Protein AF-A0A942IWR2-F1 (afdb_monomer_lite)

Structure (mmCIF, N/CA/C/O backbone):
data_AF-A0A942IWR2-F1
#
_entry.id   AF-A0A942IWR2-F1
#
loop_
_atom_site.group_PDB
_atom_site.id
_atom_site.type_symbol
_atom_site.label_atom_id
_atom_site.label_alt_id
_atom_site.label_comp_id
_atom_site.label_asym_id
_atom_site.label_entity_id
_atom_site.label_seq_id
_atom_site.pdbx_PDB_ins_code
_atom_site.Cartn_x
_atom_site.Cartn_y
_atom_site.Cartn_z
_atom_site.occupancy
_atom_site.B_iso_or_equiv
_atom_site.auth_seq_id
_atom_site.auth_comp_id
_atom_site.auth_asym_id
_atom_site.auth_atom_id
_atom_site.pdbx_PDB_model_num
ATOM 1 N N . MET A 1 1 ? -68.591 -5.729 26.041 1.00 37.97 1 MET A N 1
ATOM 2 C CA . MET A 1 1 ? -68.585 -6.379 24.713 1.00 37.97 1 MET A CA 1
ATOM 3 C C . MET A 1 1 ? -67.538 -5.687 23.856 1.00 37.97 1 MET A C 1
ATOM 5 O O . MET A 1 1 ? -67.481 -4.468 23.896 1.00 37.97 1 MET A O 1
ATOM 9 N N . PHE A 1 2 ? -66.694 -6.487 23.197 1.00 37.00 2 PHE A N 1
ATOM 10 C CA . PHE A 1 2 ? -65.900 -6.237 21.979 1.00 37.00 2 PHE A CA 1
ATOM 11 C C . PHE A 1 2 ? -66.260 -4.931 21.216 1.00 37.00 2 PHE A C 1
ATOM 13 O O . PHE A 1 2 ? -67.429 -4.605 21.112 1.00 37.00 2 PHE A O 1
ATOM 20 N N . SER A 1 3 ? -65.380 -4.177 20.551 1.00 39.47 3 SER A N 1
ATOM 21 C CA . SER A 1 3 ? -64.182 -4.584 19.825 1.00 39.47 3 SER A CA 1
ATOM 22 C C . SER A 1 3 ? -63.537 -3.355 19.148 1.00 39.47 3 SER A C 1
ATOM 24 O O . SER A 1 3 ? -64.249 -2.546 18.567 1.00 39.47 3 SER A O 1
ATOM 26 N N . ARG A 1 4 ? -62.197 -3.349 19.127 1.00 42.47 4 ARG A N 1
ATOM 27 C CA . ARG A 1 4 ? -61.309 -3.019 17.987 1.00 42.47 4 ARG A CA 1
ATOM 28 C C . ARG A 1 4 ? -61.164 -1.562 17.519 1.00 42.47 4 ARG A C 1
ATOM 30 O O . ARG A 1 4 ? -61.956 -1.029 16.755 1.00 42.47 4 ARG A O 1
ATOM 37 N N . PHE A 1 5 ? -60.001 -1.024 17.893 1.00 53.69 5 PHE A N 1
ATOM 38 C CA . PHE A 1 5 ? -59.019 -0.352 17.035 1.00 53.69 5 PHE A CA 1
ATOM 39 C C . PHE A 1 5 ? -59.281 -0.408 15.518 1.00 53.69 5 PHE A C 1
ATOM 41 O O . PHE A 1 5 ? -59.405 -1.491 14.947 1.00 53.69 5 PHE A O 1
ATOM 48 N N . CYS A 1 6 ? -59.138 0.743 14.857 1.00 41.78 6 CYS A N 1
ATOM 49 C CA . CYS A 1 6 ? -58.574 0.794 13.510 1.00 41.78 6 CYS A CA 1
ATOM 50 C C . CYS A 1 6 ? -57.564 1.950 13.420 1.00 41.78 6 CYS A C 1
ATOM 52 O O . CYS A 1 6 ? -57.914 3.110 13.229 1.00 41.78 6 CYS A O 1
ATOM 54 N N . LEU A 1 7 ? -56.302 1.585 13.650 1.00 50.22 7 LEU A N 1
ATOM 55 C CA . LEU A 1 7 ? -55.085 2.288 13.244 1.00 50.22 7 LEU A CA 1
ATOM 56 C C . LEU A 1 7 ? -54.958 2.227 11.720 1.00 50.22 7 LEU A C 1
ATOM 58 O O . LEU A 1 7 ? -54.943 1.111 11.215 1.00 50.22 7 LEU A O 1
ATOM 62 N N . ILE A 1 8 ? -54.747 3.349 11.023 1.00 52.59 8 ILE A N 1
ATOM 63 C CA . ILE A 1 8 ? -54.015 3.403 9.737 1.00 52.59 8 ILE A CA 1
ATOM 64 C C . ILE A 1 8 ? -53.423 4.833 9.583 1.00 52.59 8 ILE A C 1
ATOM 66 O O . ILE A 1 8 ? -53.999 5.779 10.114 1.00 52.59 8 ILE A O 1
ATOM 70 N N . PRO A 1 9 ? -52.273 5.041 8.922 1.00 50.03 9 PRO A N 1
ATOM 71 C CA . PRO A 1 9 ? -50.939 4.981 9.506 1.00 50.03 9 PRO A CA 1
ATOM 72 C C . PRO A 1 9 ? -50.222 6.345 9.414 1.00 50.03 9 PRO A C 1
ATOM 74 O O . PRO A 1 9 ? -50.303 7.048 8.407 1.00 50.03 9 PRO A O 1
ATOM 77 N N . VAL A 1 10 ? -49.436 6.705 10.432 1.00 51.72 10 VAL A N 1
ATOM 78 C CA . VAL A 1 10 ? -48.409 7.744 10.266 1.00 51.72 10 VAL A CA 1
ATOM 79 C C . VAL A 1 10 ? -47.353 7.157 9.336 1.00 51.72 10 VAL A C 1
ATOM 81 O O . VAL A 1 10 ? -46.665 6.202 9.695 1.00 51.72 10 VAL A O 1
ATOM 84 N N . LEU A 1 11 ? -47.281 7.692 8.119 1.00 44.28 11 LEU A N 1
ATOM 85 C CA . LEU A 1 11 ? -46.257 7.394 7.129 1.00 44.28 11 LEU A CA 1
ATOM 86 C C . LEU A 1 11 ? -44.903 7.840 7.704 1.00 44.28 11 LEU A C 1
ATOM 88 O O . LEU A 1 11 ? -44.468 8.973 7.511 1.00 44.28 11 LEU A O 1
ATOM 92 N N . ALA A 1 12 ? -44.261 6.965 8.477 1.00 51.28 12 ALA A N 1
ATOM 93 C CA . ALA A 1 12 ? -42.877 7.126 8.876 1.00 51.28 12 ALA A CA 1
ATOM 94 C C . ALA A 1 12 ? -42.030 6.941 7.616 1.00 51.28 12 ALA A C 1
ATOM 96 O O . ALA A 1 12 ? -41.689 5.825 7.223 1.00 51.28 12 ALA A O 1
ATOM 97 N N . PHE A 1 13 ? -41.742 8.058 6.953 1.00 46.38 13 PHE A N 1
ATOM 98 C CA . PHE A 1 13 ? -40.679 8.159 5.970 1.00 46.38 13 PHE A CA 1
ATOM 99 C C . PHE A 1 13 ? -39.373 7.911 6.736 1.00 46.38 13 PHE A C 1
ATOM 101 O O . PHE A 1 13 ? -38.742 8.834 7.248 1.00 46.38 13 PHE A O 1
ATOM 108 N N . PHE A 1 14 ? -39.006 6.638 6.896 1.00 44.47 14 PHE A N 1
ATOM 109 C CA . PHE A 1 14 ? -37.636 6.259 7.195 1.00 44.47 14 PHE A CA 1
ATOM 110 C C . PHE A 1 14 ? -36.823 6.720 5.991 1.00 44.47 14 PHE A C 1
ATOM 112 O O . PHE A 1 14 ? -36.685 6.009 4.997 1.00 44.47 14 PHE A O 1
ATOM 119 N N . ILE A 1 15 ? -36.326 7.954 6.067 1.00 46.19 15 ILE A N 1
ATOM 120 C CA . ILE A 1 15 ? -35.168 8.372 5.297 1.00 46.19 15 ILE A CA 1
ATOM 121 C C . ILE A 1 15 ? -34.067 7.450 5.807 1.00 46.19 15 ILE A C 1
ATOM 123 O O . ILE A 1 15 ? -33.456 7.700 6.844 1.00 46.19 15 ILE A O 1
ATOM 127 N N . GLY A 1 16 ? -33.911 6.312 5.131 1.00 44.09 16 GLY A N 1
ATOM 128 C 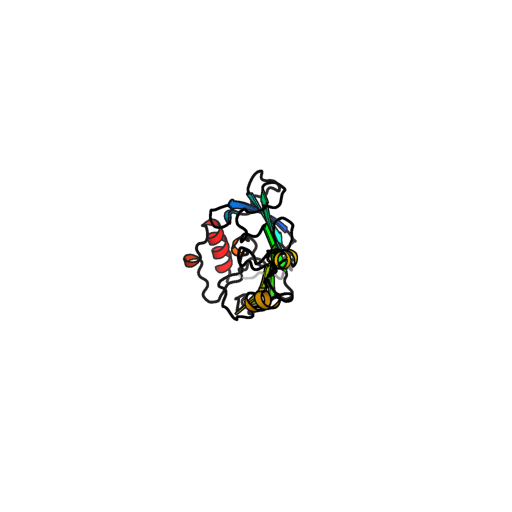CA . GLY A 1 16 ? -32.728 5.487 5.226 1.00 44.09 16 GLY A CA 1
ATOM 129 C C . GLY A 1 16 ? -31.584 6.382 4.801 1.00 44.09 16 GLY A C 1
ATOM 130 O O . GLY A 1 16 ? -31.316 6.525 3.609 1.00 44.09 16 GLY A O 1
ATOM 131 N N . GLY A 1 17 ? -30.986 7.056 5.782 1.00 38.41 17 GLY A N 1
ATOM 132 C CA . GLY A 1 17 ? -29.725 7.742 5.630 1.00 38.41 17 GLY A CA 1
ATOM 133 C C . GLY A 1 17 ? -28.735 6.679 5.209 1.00 38.41 17 GLY A C 1
ATOM 134 O O . GLY A 1 17 ? -28.179 5.969 6.040 1.00 38.41 17 GLY A O 1
ATOM 135 N N . SER A 1 18 ? -28.570 6.527 3.899 1.00 41.19 18 SER A N 1
ATOM 136 C CA . SER A 1 18 ? -27.349 5.965 3.362 1.00 41.19 18 SER A CA 1
ATOM 137 C C . SER A 1 18 ? -26.283 6.893 3.913 1.00 41.19 18 SER A C 1
ATOM 139 O O . SER A 1 18 ? -26.273 8.071 3.554 1.00 41.19 18 SER A O 1
ATOM 141 N N . ALA A 1 19 ? -25.503 6.424 4.887 1.00 49.06 19 ALA A N 1
ATOM 142 C CA . ALA A 1 19 ? -24.317 7.132 5.321 1.00 49.06 19 ALA A CA 1
ATOM 143 C C . ALA A 1 19 ? -23.468 7.282 4.059 1.00 49.06 19 ALA A C 1
ATOM 145 O O . ALA A 1 19 ? -22.865 6.319 3.589 1.00 49.06 19 ALA A O 1
ATOM 146 N N . VAL A 1 20 ? -23.558 8.449 3.423 1.00 52.62 20 VAL A N 1
ATOM 147 C CA . VAL A 1 20 ? -22.719 8.786 2.284 1.00 52.62 20 VAL A CA 1
ATOM 148 C C . VAL A 1 20 ? -21.325 8.787 2.877 1.00 52.62 20 VAL A C 1
ATOM 150 O O . VAL A 1 20 ? -21.048 9.589 3.769 1.00 52.62 20 VAL A O 1
ATOM 153 N N . ALA A 1 21 ? -20.503 7.811 2.496 1.00 58.88 21 ALA A N 1
ATOM 154 C CA . ALA A 1 21 ? -19.136 7.762 2.973 1.00 58.88 21 ALA A CA 1
ATOM 155 C C . ALA A 1 21 ? -18.480 9.087 2.563 1.00 58.88 21 ALA A C 1
ATOM 157 O O . ALA A 1 21 ? -18.429 9.444 1.392 1.00 58.88 21 ALA A O 1
ATOM 158 N N . GLN A 1 22 ? -18.083 9.893 3.536 1.00 70.62 22 GLN A N 1
ATOM 159 C CA . GLN A 1 22 ? -17.362 11.125 3.265 1.00 70.62 22 GLN A CA 1
ATOM 160 C C . GLN A 1 22 ? -15.886 10.758 3.146 1.00 70.62 22 GLN A C 1
ATOM 162 O O . GLN A 1 22 ? -15.396 9.966 3.952 1.00 70.62 22 GLN A O 1
ATOM 167 N N . SER A 1 23 ? -15.178 11.316 2.161 1.00 88.56 23 SER A N 1
ATOM 168 C CA . SER A 1 23 ? -13.723 11.163 2.089 1.00 88.56 23 SER A CA 1
ATOM 169 C C . SER A 1 23 ? -13.101 11.570 3.425 1.00 88.56 23 SER A C 1
ATOM 171 O O . SER A 1 23 ? -13.397 12.658 3.931 1.00 88.56 23 SER A O 1
ATOM 173 N N . GLY A 1 24 ? -12.258 10.712 3.988 1.00 91.31 24 GLY A N 1
ATOM 174 C CA . GLY A 1 24 ? -11.680 10.894 5.315 1.00 91.31 24 GLY A CA 1
ATOM 175 C C . GLY A 1 24 ? -10.160 10.799 5.315 1.00 91.31 24 GLY A C 1
ATOM 176 O O . GLY A 1 24 ? -9.569 10.144 4.455 1.00 91.31 24 GLY A O 1
ATOM 177 N N . THR A 1 25 ? -9.552 11.437 6.311 1.00 93.12 25 THR A N 1
ATOM 178 C CA . THR A 1 25 ? -8.127 11.332 6.635 1.00 93.12 25 THR A CA 1
ATOM 179 C C . THR A 1 25 ? -8.005 10.777 8.048 1.00 93.12 25 THR A C 1
ATOM 181 O O . THR A 1 25 ? -8.648 11.292 8.963 1.00 93.12 25 THR A O 1
ATOM 184 N N . TYR A 1 26 ? -7.190 9.743 8.223 1.00 92.62 26 TYR A N 1
ATOM 185 C CA . TYR A 1 26 ? -7.036 9.017 9.476 1.00 92.62 26 TYR A CA 1
ATOM 186 C C . TYR A 1 26 ? -5.562 8.808 9.800 1.00 92.62 26 TYR A C 1
ATOM 188 O O . TYR A 1 26 ? -4.724 8.694 8.907 1.00 92.62 26 TYR A O 1
ATOM 196 N N . TYR A 1 27 ? -5.267 8.753 11.095 1.00 92.62 27 TYR A N 1
ATOM 197 C CA . TYR A 1 27 ? -3.915 8.606 11.619 1.00 92.62 27 TYR A CA 1
ATOM 198 C C . TYR A 1 27 ? -3.810 7.295 12.391 1.00 92.62 27 TYR A C 1
ATOM 200 O O . TYR A 1 27 ? -4.679 6.962 13.207 1.00 92.62 27 TYR A O 1
ATOM 208 N N . HIS A 1 28 ? -2.753 6.540 12.117 1.00 92.62 28 HIS A N 1
ATOM 209 C CA . HIS A 1 28 ? -2.469 5.269 12.773 1.00 92.62 28 HIS A CA 1
ATOM 210 C C . HIS A 1 28 ? -1.031 5.269 13.275 1.00 92.62 28 HIS A C 1
ATOM 212 O O . HIS A 1 28 ? -0.124 5.672 12.553 1.00 92.62 28 HIS A O 1
ATOM 218 N N . ASP A 1 29 ? -0.805 4.793 14.491 1.00 92.31 29 ASP A N 1
ATOM 219 C CA . ASP A 1 29 ? 0.544 4.665 15.029 1.00 92.31 29 ASP A CA 1
ATOM 220 C C . ASP A 1 29 ? 1.152 3.353 14.542 1.00 92.31 29 ASP A C 1
ATOM 222 O O . ASP A 1 29 ? 0.515 2.296 14.620 1.00 92.31 29 ASP A O 1
ATOM 226 N N . PHE A 1 30 ? 2.418 3.389 14.139 1.00 92.69 30 PHE A N 1
ATOM 227 C CA . PHE A 1 30 ? 3.176 2.182 13.819 1.00 92.69 30 PHE A CA 1
ATOM 228 C C . PHE A 1 30 ? 4.558 2.198 14.469 1.00 92.69 30 PHE A C 1
ATOM 230 O O . PHE A 1 30 ? 5.030 3.210 14.987 1.00 92.69 30 PHE A O 1
ATOM 237 N N . ILE A 1 31 ? 5.213 1.043 14.461 1.00 91.00 31 ILE A N 1
ATOM 238 C CA . ILE A 1 31 ? 6.589 0.873 14.916 1.00 91.00 31 ILE A CA 1
ATOM 239 C C . ILE A 1 31 ? 7.394 0.267 13.760 1.00 91.00 31 ILE A C 1
ATOM 241 O O . ILE A 1 31 ? 7.024 -0.803 13.267 1.00 91.00 31 ILE A O 1
ATOM 245 N N . PRO A 1 32 ? 8.493 0.906 13.320 1.00 89.81 32 PRO A N 1
ATOM 246 C CA . PRO A 1 32 ? 9.440 0.275 12.411 1.00 89.81 32 PRO A CA 1
ATOM 247 C C . PRO A 1 32 ? 10.092 -0.937 13.076 1.00 89.81 32 PRO A C 1
ATOM 249 O O . PRO A 1 32 ? 10.509 -0.873 14.235 1.00 89.81 32 PRO A O 1
ATOM 252 N N . THR A 1 33 ? 10.218 -2.030 12.339 1.00 88.00 33 THR A N 1
ATOM 253 C CA . THR A 1 33 ? 10.878 -3.256 12.793 1.00 88.00 33 THR A CA 1
ATOM 254 C C . THR A 1 33 ? 12.098 -3.555 11.932 1.00 88.00 33 THR A C 1
ATOM 256 O O . THR A 1 33 ? 12.438 -2.803 11.020 1.00 88.00 33 THR A O 1
ATOM 259 N N . SER A 1 34 ? 12.785 -4.663 12.212 1.00 85.19 34 SER A N 1
ATOM 260 C CA . SER A 1 34 ? 13.908 -5.118 11.387 1.00 85.19 34 SER A CA 1
ATOM 261 C C . SER A 1 34 ? 13.502 -5.540 9.972 1.00 85.19 34 SER A C 1
ATOM 263 O O . SER A 1 34 ? 14.384 -5.779 9.154 1.00 85.19 34 SER A O 1
ATOM 265 N N . SER A 1 35 ? 12.203 -5.681 9.691 1.00 85.50 35 SER A N 1
ATOM 266 C CA . SER A 1 35 ? 11.705 -6.222 8.423 1.00 85.50 35 SER A CA 1
ATOM 267 C C . SER A 1 35 ? 10.425 -5.560 7.905 1.00 85.50 35 SER A C 1
ATOM 269 O O . SER A 1 35 ? 9.851 -6.059 6.944 1.00 85.50 35 SER A O 1
ATOM 271 N N . GLY A 1 36 ? 9.939 -4.480 8.525 1.00 89.75 36 GLY A N 1
ATOM 272 C CA . GLY A 1 36 ? 8.696 -3.841 8.092 1.00 89.75 36 GLY A CA 1
ATOM 273 C C . GLY A 1 36 ? 8.125 -2.830 9.074 1.00 89.75 36 GLY A C 1
ATOM 274 O O . GLY A 1 36 ? 8.838 -2.248 9.895 1.00 89.75 36 GLY A O 1
ATOM 275 N N . TYR A 1 37 ? 6.814 -2.639 8.983 1.00 91.50 37 TYR A N 1
ATOM 276 C CA . TYR A 1 37 ? 6.044 -1.720 9.810 1.00 91.50 37 TYR A CA 1
ATOM 277 C C . TYR A 1 37 ? 4.979 -2.506 10.564 1.00 91.50 37 TYR A C 1
ATOM 279 O O . TYR A 1 37 ? 4.163 -3.171 9.943 1.00 91.50 37 TYR A O 1
ATOM 287 N N . GLY A 1 38 ? 5.003 -2.452 11.896 1.00 91.44 38 GLY A N 1
ATOM 288 C CA . GLY A 1 38 ? 3.976 -3.082 12.723 1.00 91.44 38 GLY A CA 1
ATOM 289 C C . GLY A 1 38 ? 3.005 -2.048 13.266 1.00 91.44 38 GLY A C 1
ATOM 290 O O . GLY A 1 38 ? 3.435 -1.083 13.907 1.00 91.44 38 GLY A O 1
ATOM 291 N N . ILE A 1 39 ? 1.705 -2.243 13.049 1.00 92.56 39 ILE A N 1
ATOM 292 C CA . ILE A 1 39 ? 0.694 -1.334 13.598 1.00 92.56 39 ILE A CA 1
ATOM 293 C C . ILE A 1 39 ? 0.653 -1.432 15.123 1.00 92.56 39 ILE A C 1
ATOM 295 O O . ILE A 1 39 ? 0.520 -2.510 15.706 1.00 92.56 39 ILE A O 1
ATOM 299 N N . LYS A 1 40 ? 0.733 -0.269 15.768 1.00 91.25 40 LYS A N 1
ATOM 300 C CA . LYS A 1 40 ? 0.650 -0.110 17.220 1.00 91.25 40 LYS A CA 1
ATOM 301 C C . LYS A 1 40 ? -0.752 0.302 17.660 1.00 91.25 40 LYS A C 1
ATOM 303 O O . LYS A 1 40 ? -1.234 -0.203 18.670 1.00 91.25 40 LYS A O 1
ATOM 308 N N . ALA A 1 41 ? -1.383 1.230 16.941 1.00 90.38 41 ALA A N 1
ATOM 309 C CA . ALA A 1 41 ? -2.721 1.713 17.262 1.00 90.38 41 ALA A CA 1
ATOM 310 C C . ALA A 1 41 ? -3.439 2.255 16.023 1.00 90.38 41 ALA A C 1
ATOM 312 O O . ALA A 1 41 ? -2.846 2.933 15.187 1.00 90.38 41 ALA A O 1
ATOM 313 N N . TRP A 1 42 ? -4.741 1.999 15.939 1.00 91.12 42 TRP A N 1
ATOM 314 C CA . TRP A 1 42 ? -5.589 2.469 14.850 1.00 91.12 42 TRP A CA 1
ATOM 315 C C . TRP A 1 42 ? -6.372 3.720 15.245 1.00 91.12 42 TRP A C 1
ATOM 317 O O . TRP A 1 42 ? -6.984 3.742 16.309 1.00 91.12 42 TRP A O 1
ATOM 327 N N . ASN A 1 43 ? -6.444 4.698 14.335 1.00 89.12 43 ASN A N 1
ATOM 328 C CA . ASN A 1 43 ? -7.376 5.825 14.387 1.00 89.12 43 ASN A CA 1
ATOM 329 C C . ASN A 1 43 ? -7.168 6.671 15.650 1.00 89.12 43 ASN A C 1
ATOM 331 O O . ASN A 1 43 ? -8.070 6.847 16.466 1.00 89.12 43 ASN A O 1
ATOM 335 N N . THR A 1 44 ? -5.942 7.165 15.820 1.00 88.38 44 THR A N 1
ATOM 336 C CA . THR A 1 44 ? -5.497 7.854 17.038 1.00 88.38 44 THR A CA 1
ATOM 337 C C . THR A 1 44 ? -5.984 9.303 17.139 1.00 88.38 44 THR A C 1
ATOM 339 O O . THR A 1 44 ? -5.731 9.958 18.142 1.00 88.38 44 THR A O 1
ATOM 342 N N . GLY A 1 45 ? -6.743 9.792 16.150 1.00 74.56 45 GLY A N 1
ATOM 343 C CA . GLY A 1 45 ? -7.509 11.041 16.226 1.00 74.56 45 GLY A CA 1
ATOM 344 C C . GLY A 1 45 ? -6.704 12.344 16.153 1.00 74.56 45 GLY A C 1
ATOM 345 O O . GLY A 1 45 ? -7.318 13.404 16.075 1.00 74.56 45 GLY A O 1
ATOM 346 N N . GLU A 1 46 ? -5.369 12.291 16.141 1.00 66.06 46 GLU A N 1
ATOM 347 C CA . GLU A 1 46 ? -4.506 13.478 16.130 1.00 66.06 46 GLU A CA 1
ATOM 348 C C . GLU A 1 46 ? -3.670 13.589 14.853 1.00 66.06 46 GLU A C 1
ATOM 350 O O . GLU A 1 46 ? -3.067 12.625 14.389 1.00 66.06 46 GLU A O 1
ATOM 355 N N . GLU A 1 47 ? -3.624 14.811 14.314 1.00 62.41 47 GLU A N 1
ATOM 356 C CA . GLU A 1 47 ? -2.969 15.173 13.053 1.00 62.41 47 GLU A CA 1
ATOM 357 C C . GLU A 1 47 ? -1.431 15.173 13.146 1.00 62.41 47 GLU A C 1
ATOM 359 O O . GLU A 1 47 ? -0.743 15.177 12.124 1.00 62.41 47 GLU A O 1
ATOM 364 N N . LYS A 1 48 ? -0.888 15.177 14.373 1.00 55.72 48 LYS A N 1
ATOM 365 C CA . LYS A 1 48 ? 0.540 15.340 14.655 1.00 55.72 48 LYS A CA 1
ATOM 366 C C . LYS A 1 48 ? 0.993 14.439 15.789 1.00 55.72 48 LYS A C 1
ATOM 368 O O . LYS A 1 48 ? 0.762 14.730 16.956 1.00 55.72 48 LYS A O 1
ATOM 373 N N . HIS A 1 49 ? 1.731 13.400 15.430 1.00 62.31 49 HIS A N 1
ATOM 374 C CA . HIS A 1 49 ? 2.534 12.642 16.378 1.00 62.31 49 HIS A CA 1
ATOM 375 C C . HIS A 1 49 ? 3.998 12.993 16.151 1.00 62.31 49 HIS A C 1
ATOM 377 O O . HIS A 1 49 ? 4.480 12.863 15.030 1.00 62.31 49 HIS A O 1
ATOM 383 N N . ASP A 1 50 ? 4.749 13.315 17.208 1.00 65.69 50 ASP A N 1
ATOM 384 C CA . ASP A 1 50 ? 6.229 13.395 17.179 1.00 65.69 50 ASP A CA 1
ATOM 385 C C . ASP A 1 50 ? 6.896 12.039 16.817 1.00 65.69 50 ASP A C 1
ATOM 387 O O . ASP A 1 50 ? 8.122 11.890 16.794 1.00 65.69 50 ASP A O 1
ATOM 391 N N . PHE A 1 51 ? 6.078 11.024 16.538 1.00 78.94 51 PHE A N 1
ATOM 392 C CA . PHE A 1 51 ? 6.418 9.627 16.345 1.00 78.94 51 PHE A CA 1
ATOM 393 C C . PHE A 1 51 ? 6.015 9.133 14.945 1.00 78.94 51 PHE A C 1
ATOM 395 O O . PHE A 1 51 ? 5.549 9.882 14.085 1.00 78.94 51 PHE A O 1
ATOM 402 N N . TYR A 1 52 ? 6.255 7.847 14.703 1.00 92.19 52 TYR A N 1
ATOM 403 C CA . TYR A 1 52 ? 5.925 7.167 13.457 1.00 92.19 52 TYR A CA 1
ATOM 404 C C . TYR A 1 52 ? 4.409 6.999 13.304 1.00 92.19 52 TYR A C 1
ATOM 406 O O . TYR A 1 52 ? 3.767 6.379 14.155 1.00 92.19 52 TYR A O 1
ATOM 414 N N . SER A 1 53 ? 3.850 7.528 12.216 1.00 93.50 53 SER A N 1
ATOM 415 C CA . SER A 1 53 ? 2.425 7.402 11.899 1.00 93.50 53 SER A CA 1
ATOM 416 C C . SER A 1 53 ? 2.165 7.088 10.425 1.00 93.50 53 SER A C 1
ATOM 418 O O . SER A 1 53 ? 2.941 7.455 9.543 1.00 93.50 53 SER A O 1
ATOM 420 N N . ILE A 1 54 ? 1.068 6.385 10.164 1.00 94.19 54 ILE A N 1
ATOM 421 C CA . ILE A 1 54 ? 0.508 6.179 8.832 1.00 94.19 54 ILE A CA 1
ATOM 422 C C . ILE A 1 54 ? -0.659 7.143 8.682 1.00 94.19 54 ILE A C 1
ATOM 424 O O . ILE A 1 54 ? -1.618 7.100 9.453 1.00 94.19 54 ILE A O 1
ATOM 428 N N . LEU A 1 55 ? -0.563 7.992 7.669 1.00 94.31 55 LEU A N 1
ATOM 429 C CA . LEU A 1 55 ? -1.647 8.824 7.185 1.00 94.31 55 LEU A CA 1
ATOM 430 C C . LEU A 1 55 ? -2.453 8.032 6.152 1.00 94.31 55 LEU A C 1
ATOM 432 O O . LEU A 1 55 ? -2.001 7.839 5.022 1.00 94.31 55 LEU A O 1
ATOM 436 N N . GLU A 1 56 ? -3.645 7.588 6.529 1.00 95.25 56 GLU A N 1
ATOM 437 C CA . GLU A 1 56 ? -4.590 6.916 5.640 1.00 95.25 56 GLU A CA 1
ATOM 438 C C . GLU A 1 56 ? -5.597 7.920 5.078 1.00 95.25 56 GLU A C 1
ATOM 440 O O . GLU A 1 56 ? -6.219 8.682 5.815 1.00 95.25 56 GLU A O 1
ATOM 445 N N . LYS A 1 57 ? -5.794 7.905 3.759 1.00 95.88 57 LYS A N 1
ATOM 446 C CA . LYS A 1 57 ? -6.841 8.684 3.087 1.00 95.88 57 LYS A CA 1
ATOM 447 C C . LYS A 1 57 ? -7.836 7.762 2.413 1.00 95.88 57 LYS A C 1
ATOM 449 O O . LYS A 1 57 ? -7.441 6.788 1.772 1.00 95.88 57 LYS A O 1
ATOM 454 N N . THR A 1 58 ? -9.112 8.116 2.490 1.00 95.69 58 THR A N 1
ATOM 455 C CA . THR A 1 58 ? -10.220 7.391 1.859 1.00 95.69 58 THR A CA 1
ATOM 456 C C . THR A 1 58 ? -10.998 8.286 0.896 1.00 95.69 58 THR A C 1
ATOM 458 O O . THR A 1 58 ? -11.043 9.505 1.062 1.00 95.69 58 THR A O 1
ATOM 461 N N . ASP A 1 59 ? -11.597 7.689 -0.132 1.00 94.94 59 ASP A N 1
ATOM 462 C CA . ASP A 1 59 ? -12.507 8.381 -1.045 1.00 94.94 59 ASP A CA 1
ATOM 463 C C . ASP A 1 59 ? -13.949 8.454 -0.510 1.00 94.94 59 ASP A C 1
ATOM 465 O O . ASP A 1 59 ? -14.275 7.931 0.553 1.00 94.94 59 ASP A O 1
ATOM 469 N N . GLU A 1 60 ? -14.843 9.075 -1.280 1.00 92.25 60 GLU A N 1
ATOM 470 C CA . GLU A 1 60 ? -16.282 9.202 -0.979 1.00 92.25 60 GLU A CA 1
ATOM 471 C C . GLU A 1 60 ? -17.055 7.870 -0.993 1.00 92.25 60 GLU A C 1
ATOM 473 O O . GLU A 1 60 ? -18.265 7.820 -0.786 1.00 92.25 60 GLU A O 1
ATOM 478 N N . LYS A 1 61 ? -16.391 6.756 -1.297 1.00 91.50 61 LYS A N 1
ATOM 479 C CA . LYS A 1 61 ? -16.965 5.420 -1.133 1.00 91.50 61 LYS A CA 1
ATOM 480 C C . LYS A 1 61 ? -16.407 4.729 0.107 1.00 91.50 61 LYS A C 1
ATOM 482 O O . LYS A 1 61 ? -16.763 3.583 0.340 1.00 91.50 61 LYS A O 1
ATOM 487 N N . GLY A 1 62 ? -15.546 5.389 0.885 1.00 90.69 62 GLY A N 1
ATOM 488 C CA . GLY A 1 62 ? -14.849 4.804 2.027 1.00 90.69 62 GLY A CA 1
ATOM 489 C C . GLY A 1 62 ? -13.724 3.852 1.619 1.00 90.69 62 GLY A C 1
ATOM 490 O O . GLY A 1 62 ? -13.312 3.010 2.411 1.00 90.69 62 GLY A O 1
ATOM 491 N N . ARG A 1 63 ? -13.235 3.923 0.374 1.00 93.25 63 ARG A N 1
ATOM 492 C CA . ARG A 1 63 ? -12.124 3.090 -0.099 1.00 93.25 63 ARG A CA 1
ATOM 493 C C . ARG A 1 63 ? -10.813 3.821 0.128 1.00 93.25 63 ARG A C 1
ATOM 495 O O . ARG A 1 63 ? -10.698 5.000 -0.185 1.00 93.25 63 ARG A O 1
ATOM 502 N N . VAL A 1 64 ? -9.808 3.109 0.617 1.00 95.62 64 VAL A N 1
ATOM 503 C CA . VAL A 1 64 ? -8.457 3.644 0.836 1.00 95.62 64 VAL A CA 1
ATOM 504 C C . VAL A 1 64 ? -7.860 4.091 -0.491 1.00 95.62 64 VAL A C 1
ATOM 506 O O . VAL A 1 64 ? -7.823 3.304 -1.426 1.00 95.62 64 VAL A O 1
ATOM 509 N N . VAL A 1 65 ? -7.373 5.319 -0.590 1.00 97.31 65 VAL A N 1
ATOM 510 C CA . VAL A 1 65 ? -6.709 5.854 -1.792 1.00 97.31 65 VAL A CA 1
ATOM 511 C C . VAL A 1 65 ? -5.251 6.206 -1.549 1.00 97.31 65 VAL A C 1
ATOM 513 O O . VAL A 1 65 ? -4.489 6.339 -2.503 1.00 97.31 65 VAL A O 1
ATOM 516 N N . SER A 1 66 ? -4.832 6.337 -0.291 1.00 97.31 66 SER A N 1
ATOM 517 C CA . SER A 1 66 ? -3.425 6.533 0.036 1.00 97.31 66 SER A CA 1
ATOM 518 C C . SER A 1 66 ? -3.109 6.060 1.448 1.00 97.31 66 SER A C 1
ATOM 520 O O . SER A 1 66 ? -3.917 6.253 2.354 1.00 97.31 66 SER A O 1
ATOM 522 N N . LEU A 1 67 ? -1.926 5.480 1.610 1.00 97.31 67 LEU A N 1
ATOM 523 C CA . LEU A 1 67 ? -1.250 5.261 2.882 1.00 97.31 67 LEU A CA 1
ATOM 524 C C . LEU A 1 67 ? 0.096 5.975 2.788 1.00 97.31 67 LEU A C 1
ATOM 526 O O . LEU A 1 67 ? 0.854 5.713 1.859 1.00 97.31 67 LEU A O 1
ATOM 530 N N . GLN A 1 68 ? 0.398 6.888 3.702 1.00 96.00 68 GLN A N 1
ATOM 531 C CA . GLN A 1 68 ? 1.685 7.581 3.734 1.00 96.00 68 GLN A CA 1
ATOM 532 C C . GLN A 1 68 ? 2.342 7.390 5.095 1.00 96.00 68 GLN A C 1
ATOM 534 O O . GLN A 1 68 ? 1.785 7.772 6.120 1.00 96.00 68 GLN A O 1
ATOM 539 N N . PHE A 1 69 ? 3.544 6.827 5.089 1.00 95.00 69 PHE A N 1
ATOM 540 C CA . PHE A 1 69 ? 4.353 6.619 6.279 1.00 95.00 69 PHE A CA 1
ATOM 541 C C . PHE A 1 69 ? 5.130 7.894 6.567 1.00 95.00 69 PHE A C 1
ATOM 543 O O . PHE A 1 69 ? 5.820 8.435 5.699 1.00 95.00 69 PHE A O 1
ATOM 550 N N . GLN A 1 70 ? 5.025 8.383 7.793 1.00 93.12 70 GLN A N 1
ATOM 551 C CA . GLN A 1 70 ? 5.646 9.632 8.203 1.00 93.12 70 GLN A CA 1
ATOM 552 C C . GLN A 1 70 ? 6.227 9.535 9.611 1.00 93.12 70 GLN A C 1
ATOM 554 O O . GLN A 1 70 ? 5.843 8.684 10.418 1.00 93.12 70 GLN A O 1
ATOM 559 N N . LYS A 1 71 ? 7.180 10.418 9.898 1.00 91.19 71 LYS A N 1
ATOM 560 C CA . LYS A 1 71 ? 7.702 10.667 11.242 1.00 91.19 71 LYS A CA 1
ATOM 561 C C . LYS A 1 71 ? 7.530 12.155 11.522 1.00 91.19 71 LYS A C 1
ATOM 563 O O . LYS A 1 71 ? 8.218 12.968 10.910 1.00 91.19 71 LYS A O 1
ATOM 568 N N . GLY A 1 72 ? 6.616 12.517 12.420 1.00 86.12 72 GLY A N 1
ATOM 569 C CA . GLY A 1 72 ? 6.134 13.899 12.458 1.00 86.12 72 GLY A CA 1
ATOM 570 C C . GLY A 1 72 ? 5.432 14.264 11.149 1.00 86.12 72 GLY A C 1
ATOM 571 O O . GLY A 1 72 ? 4.681 13.462 10.599 1.00 86.12 72 GLY A O 1
ATOM 572 N N . ASP A 1 73 ? 5.734 15.453 10.629 1.00 83.44 73 ASP A N 1
ATOM 573 C CA . ASP A 1 73 ? 5.117 16.005 9.414 1.00 83.44 73 ASP A CA 1
ATOM 574 C C . ASP A 1 73 ? 5.868 15.625 8.114 1.00 83.44 73 ASP A C 1
ATOM 576 O O . ASP A 1 73 ? 5.544 16.130 7.037 1.00 83.44 73 ASP A O 1
ATOM 580 N N . THR A 1 74 ? 6.904 14.778 8.184 1.00 88.00 74 THR A N 1
ATOM 581 C CA . THR A 1 74 ? 7.738 14.423 7.024 1.00 88.00 74 THR A CA 1
ATOM 582 C C . THR A 1 74 ? 7.554 12.975 6.592 1.00 88.00 74 THR A C 1
ATOM 584 O O . THR A 1 74 ? 7.434 12.072 7.422 1.00 88.00 74 THR A O 1
ATOM 587 N N . ALA A 1 75 ? 7.575 12.743 5.273 1.00 89.38 75 ALA A N 1
ATOM 588 C CA . ALA A 1 75 ? 7.593 11.396 4.715 1.00 89.38 75 ALA A CA 1
ATOM 589 C C . ALA A 1 75 ? 8.782 10.609 5.283 1.00 89.38 75 ALA A C 1
ATOM 591 O O . ALA A 1 75 ? 9.912 11.102 5.342 1.00 89.38 75 ALA A O 1
ATOM 592 N N . LEU A 1 76 ? 8.522 9.381 5.722 1.00 92.19 76 LEU A N 1
ATOM 593 C CA . LEU A 1 76 ? 9.556 8.515 6.256 1.00 92.19 76 LEU A CA 1
ATOM 594 C C . LEU A 1 76 ? 10.417 8.000 5.102 1.00 92.19 76 LEU A C 1
ATOM 596 O O . LEU A 1 76 ? 9.898 7.296 4.248 1.00 92.19 76 LEU A O 1
ATOM 600 N N . CYS A 1 77 ? 11.720 8.278 5.102 1.00 90.31 77 CYS A N 1
ATOM 601 C CA . CYS A 1 77 ? 12.683 7.568 4.254 1.00 90.31 77 CYS A CA 1
ATOM 602 C C . CYS A 1 77 ? 13.182 6.322 5.004 1.00 90.31 77 CYS A C 1
ATOM 604 O O . CYS A 1 77 ? 13.990 6.466 5.930 1.00 90.31 77 CYS A O 1
ATOM 606 N N . PRO A 1 78 ? 12.695 5.110 4.687 1.00 85.19 78 PRO A N 1
ATOM 607 C CA . PRO A 1 78 ? 13.173 3.910 5.348 1.00 85.19 78 PRO A CA 1
ATOM 608 C C . PRO A 1 78 ? 14.627 3.622 4.992 1.00 85.19 78 PRO A C 1
ATOM 610 O O . PRO A 1 78 ? 15.083 3.854 3.877 1.00 85.19 78 PRO A O 1
ATOM 613 N N . PHE A 1 79 ? 15.352 3.056 5.954 1.00 83.12 79 PHE A N 1
ATOM 614 C CA . PHE A 1 79 ? 16.692 2.527 5.704 1.00 83.12 79 PHE A CA 1
ATOM 615 C C . PHE A 1 79 ? 16.654 1.276 4.809 1.00 83.12 79 PHE A C 1
ATOM 617 O O . PHE A 1 79 ? 17.594 0.998 4.070 1.00 83.12 79 PHE A O 1
ATOM 624 N N . LEU A 1 80 ? 15.560 0.516 4.886 1.00 87.62 80 LEU A N 1
ATOM 625 C CA . LEU A 1 80 ? 15.319 -0.659 4.061 1.00 87.62 80 LEU A CA 1
ATOM 626 C C . LEU A 1 80 ? 14.672 -0.215 2.745 1.00 87.62 80 LEU A C 1
ATOM 628 O O . LEU A 1 80 ? 13.513 0.176 2.714 1.00 87.62 80 LEU A O 1
ATOM 632 N N . CYS A 1 81 ? 15.440 -0.308 1.668 1.00 85.81 81 CYS A N 1
ATOM 633 C CA . CYS A 1 81 ? 15.082 -0.002 0.277 1.00 85.81 81 CYS A CA 1
ATOM 634 C C . CYS A 1 81 ? 13.799 -0.665 -0.259 1.00 85.81 81 CYS A C 1
ATOM 636 O O . CYS A 1 81 ? 13.237 -0.169 -1.227 1.00 85.81 81 CYS A O 1
ATOM 638 N N . TYR A 1 82 ? 13.364 -1.792 0.314 1.00 86.25 82 TYR A N 1
ATOM 639 C CA . TYR A 1 82 ? 12.142 -2.492 -0.096 1.00 86.25 82 TYR A CA 1
ATOM 640 C C . TYR A 1 82 ? 10.898 -2.022 0.662 1.00 86.25 82 TYR A C 1
ATOM 642 O O . TYR A 1 82 ? 9.811 -2.511 0.375 1.00 86.25 82 TYR A O 1
ATOM 650 N N . LEU A 1 83 ? 11.050 -1.121 1.635 1.00 91.94 83 LEU A N 1
ATOM 651 C CA . LEU A 1 83 ? 9.918 -0.528 2.328 1.00 91.94 83 LEU A CA 1
ATOM 652 C C . LEU A 1 83 ? 9.482 0.746 1.613 1.00 91.94 83 LEU A C 1
ATOM 654 O O . LEU A 1 83 ? 10.282 1.627 1.300 1.00 91.94 83 LEU A O 1
ATOM 658 N N . GLU A 1 84 ? 8.187 0.836 1.382 1.00 93.56 84 GLU A N 1
ATOM 659 C CA . GLU A 1 84 ? 7.522 1.990 0.816 1.00 93.56 84 GLU A CA 1
ATOM 660 C C . GLU A 1 84 ? 7.397 3.138 1.830 1.00 93.56 84 GLU A C 1
ATOM 662 O O . GLU A 1 84 ? 7.157 2.950 3.022 1.00 93.56 84 GLU A O 1
ATOM 667 N N . SER A 1 85 ? 7.486 4.371 1.341 1.00 95.12 85 SER A N 1
ATOM 668 C CA . SER A 1 85 ? 7.140 5.566 2.122 1.00 95.12 85 SER A CA 1
ATOM 669 C C . SER A 1 85 ? 5.701 5.996 1.880 1.00 95.12 85 SER A C 1
ATOM 671 O O . SER A 1 85 ? 5.101 6.701 2.696 1.00 95.12 85 SER A O 1
ATOM 673 N N . LYS A 1 86 ? 5.139 5.602 0.738 1.00 96.81 86 LYS A N 1
ATOM 674 C CA . LYS A 1 86 ? 3.771 5.915 0.363 1.00 96.81 86 LYS A CA 1
ATOM 675 C C . LYS A 1 86 ? 3.226 4.873 -0.597 1.00 96.81 86 LYS A C 1
ATOM 677 O O . LYS A 1 86 ? 3.918 4.430 -1.506 1.00 96.81 86 LYS A O 1
ATOM 682 N N . ILE A 1 87 ? 1.955 4.551 -0.422 1.00 97.81 87 ILE A N 1
ATOM 683 C CA . ILE A 1 87 ? 1.182 3.723 -1.335 1.00 97.81 87 ILE A CA 1
ATOM 684 C C . ILE A 1 87 ? -0.007 4.540 -1.801 1.00 97.81 87 ILE A C 1
ATOM 686 O O . ILE A 1 87 ? -0.723 5.118 -0.982 1.00 97.81 87 ILE A O 1
ATOM 690 N N . ASN A 1 88 ? -0.231 4.588 -3.106 1.00 97.88 88 ASN A N 1
ATOM 691 C CA . ASN A 1 88 ? -1.453 5.133 -3.679 1.00 97.88 88 ASN A CA 1
ATOM 692 C C . ASN A 1 88 ? -2.296 4.003 -4.246 1.00 97.88 88 ASN A C 1
ATOM 694 O O . ASN A 1 88 ? -1.782 3.110 -4.914 1.00 97.88 88 ASN A O 1
ATOM 698 N N . TYR A 1 89 ? -3.601 4.083 -4.023 1.00 97.88 89 TYR A N 1
ATOM 699 C CA . TYR A 1 89 ? -4.559 3.140 -4.572 1.00 97.88 89 TYR A CA 1
ATOM 700 C C . TYR A 1 89 ? -5.513 3.862 -5.510 1.00 97.88 89 TYR A C 1
ATOM 702 O O . TYR A 1 89 ? -6.065 4.913 -5.180 1.00 97.88 89 TYR A O 1
ATOM 710 N N . SER A 1 90 ? -5.748 3.270 -6.675 1.00 97.00 90 SER A N 1
ATOM 711 C CA . SER A 1 90 ? -6.802 3.698 -7.587 1.00 97.00 90 SER A CA 1
ATOM 712 C C . SER A 1 90 ? -7.705 2.531 -7.965 1.00 97.00 90 SER A C 1
ATOM 714 O O . SER A 1 90 ? -7.312 1.363 -7.935 1.00 97.00 90 SER A O 1
ATOM 716 N N . TYR A 1 91 ? -8.944 2.871 -8.315 1.00 96.38 91 TYR A N 1
ATOM 717 C CA . TYR A 1 91 ? -10.012 1.913 -8.576 1.00 96.38 91 TYR A CA 1
ATOM 718 C C . TYR A 1 91 ? -10.644 2.209 -9.937 1.00 96.38 91 TYR A C 1
ATOM 720 O O . TYR A 1 91 ? -11.682 2.876 -9.988 1.00 96.38 91 TYR A O 1
ATOM 728 N N . PRO A 1 92 ? -10.035 1.752 -11.049 1.00 96.19 92 PRO A N 1
ATOM 729 C CA . PRO A 1 92 ? -10.574 1.986 -12.390 1.00 96.19 92 PRO A CA 1
ATOM 730 C C . PRO A 1 92 ? -12.010 1.471 -12.560 1.00 96.19 92 PRO A C 1
ATOM 732 O O . PRO A 1 92 ? -12.778 1.999 -13.357 1.00 96.19 92 PRO A O 1
ATOM 735 N N . ASN A 1 93 ? -12.366 0.424 -11.814 1.00 94.62 93 ASN A N 1
ATOM 736 C CA . ASN A 1 93 ? -13.700 -0.160 -11.730 1.00 94.62 93 ASN A CA 1
ATOM 737 C C . ASN A 1 93 ? -13.833 -0.960 -10.414 1.00 94.62 93 ASN A C 1
ATOM 739 O O . ASN A 1 93 ? -12.875 -1.069 -9.651 1.00 94.62 93 ASN A O 1
ATOM 743 N N . ASP A 1 94 ? -15.004 -1.550 -10.155 1.00 89.56 94 ASP A N 1
ATOM 744 C CA . ASP A 1 94 ? -15.282 -2.292 -8.909 1.00 89.56 94 ASP A CA 1
ATOM 745 C C . ASP A 1 94 ? -14.534 -3.638 -8.787 1.00 89.56 94 ASP A C 1
ATOM 747 O O . ASP A 1 94 ? -14.543 -4.261 -7.727 1.00 89.56 94 ASP A O 1
ATOM 751 N N . SER A 1 95 ? -13.893 -4.100 -9.863 1.00 92.81 95 SER A N 1
ATOM 752 C CA . SER A 1 95 ? -13.140 -5.359 -9.935 1.00 92.81 95 SER A CA 1
ATOM 753 C C . SER A 1 95 ? -11.633 -5.166 -10.096 1.00 92.81 95 SER A C 1
ATOM 755 O O . SER A 1 95 ? -10.913 -6.140 -10.300 1.00 92.81 95 SER A O 1
ATOM 757 N N . THR A 1 96 ? -11.129 -3.934 -10.046 1.00 94.81 96 THR A N 1
ATOM 758 C CA . THR A 1 96 ? -9.709 -3.653 -10.277 1.00 94.81 96 THR A CA 1
ATOM 759 C C . THR A 1 96 ? -9.186 -2.680 -9.238 1.00 94.81 96 THR A C 1
ATOM 761 O O . THR A 1 96 ? -9.749 -1.603 -9.051 1.00 94.81 96 THR A O 1
ATOM 764 N N . ILE A 1 97 ? -8.075 -3.051 -8.608 1.00 96.06 97 ILE A N 1
ATOM 765 C CA . ILE A 1 97 ? -7.318 -2.190 -7.700 1.00 96.06 97 ILE A CA 1
ATOM 766 C C . ILE A 1 97 ? -5.925 -2.040 -8.278 1.00 96.06 97 ILE A C 1
ATOM 768 O O . ILE A 1 97 ? -5.282 -3.030 -8.615 1.00 96.06 97 ILE A O 1
ATOM 772 N N . VAL A 1 98 ? -5.450 -0.811 -8.372 1.00 96.38 98 VAL A N 1
ATOM 773 C CA . VAL A 1 98 ? -4.073 -0.517 -8.752 1.00 96.38 98 VAL A CA 1
ATOM 774 C C . VAL A 1 98 ? -3.389 0.103 -7.546 1.00 96.38 98 VAL A C 1
ATOM 776 O O . VAL A 1 98 ? -3.835 1.149 -7.083 1.00 96.38 98 VAL A O 1
ATOM 779 N N . ALA A 1 99 ? -2.343 -0.548 -7.048 1.00 97.06 99 ALA A N 1
ATOM 780 C CA . ALA A 1 99 ? -1.475 -0.053 -5.989 1.00 97.06 99 ALA A CA 1
ATOM 781 C C . ALA A 1 99 ? -0.165 0.455 -6.602 1.00 97.06 99 ALA A C 1
ATOM 783 O O . ALA A 1 99 ? 0.446 -0.257 -7.398 1.00 97.06 99 ALA A O 1
ATOM 784 N N . GLU A 1 100 ? 0.256 1.662 -6.242 1.00 96.69 100 GLU A N 1
ATOM 785 C CA . GLU A 1 100 ? 1.533 2.263 -6.635 1.00 96.69 100 GLU A CA 1
ATOM 786 C C . GLU A 1 100 ? 2.366 2.519 -5.379 1.00 96.69 100 GLU A C 1
ATOM 788 O O . GLU A 1 100 ? 1.913 3.225 -4.480 1.00 96.69 100 GLU A O 1
ATOM 793 N N . PHE A 1 101 ? 3.561 1.937 -5.325 1.00 95.62 101 PHE A N 1
ATOM 794 C CA . PHE A 1 101 ? 4.502 1.990 -4.212 1.00 95.62 101 PHE A CA 1
ATOM 795 C C . PHE A 1 101 ? 5.581 3.025 -4.516 1.00 95.62 101 PHE A C 1
ATOM 797 O O . PHE A 1 101 ? 6.247 2.972 -5.556 1.00 95.62 101 PHE A O 1
ATOM 804 N N . LEU A 1 102 ? 5.727 3.985 -3.608 1.00 95.25 102 LEU A N 1
ATOM 805 C CA . LEU A 1 102 ? 6.552 5.169 -3.788 1.00 95.25 102 LEU A CA 1
ATOM 806 C C . LEU A 1 102 ? 7.567 5.309 -2.651 1.00 95.25 102 LEU A C 1
ATOM 808 O O . LEU A 1 102 ? 7.281 5.001 -1.489 1.00 95.25 102 LEU A O 1
ATOM 812 N N . ASN A 1 103 ? 8.739 5.832 -2.996 1.00 93.12 103 ASN A N 1
ATOM 813 C CA . ASN A 1 103 ? 9.774 6.214 -2.043 1.00 93.12 103 ASN A CA 1
ATOM 814 C C . ASN A 1 103 ? 9.433 7.547 -1.341 1.00 93.12 103 ASN A C 1
ATOM 816 O O . ASN A 1 103 ? 8.379 8.151 -1.572 1.00 93.12 103 ASN A O 1
ATOM 820 N N . CYS A 1 104 ? 10.321 8.023 -0.465 1.00 92.62 104 CYS A N 1
ATOM 821 C CA . CYS A 1 104 ? 10.055 9.220 0.335 1.00 92.62 104 CYS A CA 1
ATOM 822 C C . CYS A 1 104 ? 10.055 10.531 -0.460 1.00 92.62 104 CYS A C 1
ATOM 824 O O . CYS A 1 104 ? 9.465 11.508 -0.000 1.00 92.62 104 CYS A O 1
ATOM 826 N N . ASP A 1 105 ? 10.619 10.529 -1.668 1.00 91.94 105 ASP A N 1
ATOM 827 C CA . ASP A 1 105 ? 10.544 11.644 -2.616 1.00 91.94 105 ASP A CA 1
ATOM 828 C C . ASP A 1 105 ? 9.259 11.599 -3.467 1.00 91.94 105 ASP A C 1
ATOM 830 O O . ASP A 1 105 ? 9.040 12.444 -4.338 1.00 91.94 105 ASP A O 1
ATOM 834 N N . GLY A 1 106 ? 8.393 10.605 -3.234 1.00 92.50 106 GLY A N 1
ATOM 835 C CA . GLY A 1 106 ? 7.167 10.385 -3.996 1.00 92.50 106 GLY A CA 1
ATOM 836 C C . GLY A 1 106 ? 7.402 9.821 -5.398 1.00 92.50 106 GLY A C 1
ATOM 837 O O . GLY A 1 106 ? 6.480 9.843 -6.212 1.00 92.50 106 GLY A O 1
ATOM 838 N N . GLN A 1 107 ? 8.609 9.331 -5.686 1.00 92.06 107 GLN A N 1
ATOM 839 C CA . GLN A 1 107 ? 8.947 8.662 -6.940 1.00 92.06 107 GLN A CA 1
ATOM 840 C C . GLN A 1 107 ? 8.626 7.162 -6.854 1.00 92.06 107 GLN A C 1
ATOM 842 O O . GLN A 1 107 ? 8.598 6.615 -5.747 1.00 92.06 107 GLN A O 1
ATOM 847 N N . PRO A 1 108 ? 8.391 6.479 -7.990 1.00 91.94 108 PRO A N 1
ATOM 848 C CA . PRO A 1 108 ? 8.256 5.025 -8.025 1.00 91.94 108 PRO A CA 1
ATOM 849 C C . PRO A 1 108 ? 9.412 4.325 -7.304 1.00 91.94 108 PRO A C 1
ATOM 851 O O . PRO A 1 108 ? 10.563 4.742 -7.425 1.00 91.94 108 PRO A O 1
ATOM 854 N N . MET A 1 109 ? 9.115 3.255 -6.564 1.00 89.50 109 MET A N 1
ATOM 855 C CA . MET A 1 109 ? 10.167 2.424 -5.978 1.00 89.50 109 MET A CA 1
ATOM 856 C C . MET A 1 109 ? 11.078 1.835 -7.059 1.00 89.50 109 MET A C 1
ATOM 858 O O . MET A 1 109 ? 10.613 1.323 -8.078 1.00 89.50 109 MET A O 1
ATOM 862 N N . GLU A 1 110 ? 12.385 1.889 -6.826 1.00 84.56 110 GLU A N 1
ATOM 863 C CA . GLU A 1 110 ? 13.368 1.323 -7.742 1.00 84.56 110 GLU A CA 1
ATOM 864 C C . GLU A 1 110 ? 13.522 -0.178 -7.510 1.00 84.56 110 GLU A C 1
ATOM 866 O O . GLU A 1 110 ? 13.688 -0.644 -6.383 1.00 84.56 110 GLU A O 1
ATOM 871 N N . TYR A 1 111 ? 13.510 -0.936 -8.604 1.00 81.44 111 TYR A N 1
ATOM 872 C CA . TYR A 1 111 ? 13.781 -2.365 -8.597 1.00 81.44 111 TYR A CA 1
ATOM 873 C C . TYR A 1 111 ? 15.145 -2.640 -7.976 1.00 81.44 111 TYR A C 1
ATOM 875 O O . TYR A 1 111 ? 15.251 -3.444 -7.065 1.00 81.44 111 TYR A O 1
ATOM 883 N N . TRP A 1 112 ? 16.204 -1.962 -8.408 1.00 74.50 112 TRP A N 1
ATOM 884 C CA . TRP A 1 112 ? 17.513 -2.129 -7.786 1.00 74.50 112 TRP A CA 1
ATOM 885 C C . TRP A 1 112 ? 17.654 -1.198 -6.569 1.00 74.50 112 TRP A C 1
ATOM 887 O O . TRP A 1 112 ? 17.242 -0.046 -6.657 1.00 74.50 112 TRP A O 1
ATOM 897 N N . PRO A 1 113 ? 18.247 -1.638 -5.441 1.00 76.69 113 PRO A N 1
ATOM 898 C CA . PRO A 1 113 ? 18.914 -2.924 -5.210 1.00 76.69 113 PRO A CA 1
ATOM 899 C C . PRO A 1 113 ? 18.041 -4.055 -4.652 1.00 76.69 113 PRO A C 1
ATOM 901 O O . PRO A 1 113 ? 18.581 -5.093 -4.280 1.00 76.69 113 PRO A O 1
ATOM 904 N N . CYS A 1 114 ? 16.727 -3.870 -4.528 1.00 82.00 114 CYS A N 1
ATOM 905 C CA . CYS A 1 114 ? 15.914 -4.678 -3.605 1.00 82.00 114 CYS A CA 1
ATOM 906 C C . CYS A 1 114 ? 14.742 -5.414 -4.248 1.00 82.00 114 CYS A C 1
ATOM 908 O O . CYS A 1 114 ? 13.814 -5.831 -3.565 1.00 82.00 114 CYS A O 1
ATOM 910 N N . GLU A 1 115 ? 14.801 -5.552 -5.565 1.00 82.12 115 GLU A N 1
ATOM 911 C CA . GLU A 1 115 ? 13.801 -6.150 -6.441 1.00 82.12 115 GLU A CA 1
ATOM 912 C C . GLU A 1 115 ? 12.390 -5.576 -6.220 1.00 82.12 115 GLU A C 1
ATOM 914 O O . GLU A 1 115 ? 11.379 -6.267 -6.367 1.00 82.12 115 GLU A O 1
ATOM 919 N N . ALA A 1 116 ? 12.310 -4.292 -5.845 1.00 85.94 116 ALA A N 1
ATOM 920 C CA . ALA A 1 116 ? 11.065 -3.684 -5.404 1.00 85.94 116 ALA A CA 1
ATOM 921 C C . ALA A 1 116 ? 10.079 -3.491 -6.562 1.00 85.94 116 ALA A C 1
ATOM 923 O O . ALA A 1 116 ? 10.416 -3.025 -7.654 1.00 85.94 116 ALA A O 1
ATOM 924 N N . VAL A 1 117 ? 8.821 -3.830 -6.293 1.00 88.44 117 VAL A N 1
ATOM 925 C CA . VAL A 1 117 ? 7.701 -3.592 -7.200 1.00 88.44 117 VAL A CA 1
ATOM 926 C C . VAL A 1 117 ? 7.215 -2.163 -6.986 1.00 88.44 117 VAL A C 1
ATOM 928 O O . VAL A 1 117 ? 6.880 -1.798 -5.865 1.00 88.44 117 VAL A O 1
ATOM 931 N N . TRP A 1 118 ? 7.104 -1.364 -8.047 1.00 90.44 118 TRP A N 1
ATOM 932 C CA . TRP A 1 118 ? 6.551 -0.008 -7.919 1.00 90.44 118 TRP A CA 1
ATOM 933 C C . TRP A 1 118 ? 5.052 0.043 -8.188 1.00 90.44 118 TRP A C 1
ATOM 935 O O . TRP A 1 118 ? 4.389 0.993 -7.785 1.00 90.44 118 TRP A O 1
ATOM 945 N N . LYS A 1 119 ? 4.490 -0.957 -8.878 1.00 92.56 119 LYS A N 1
ATOM 946 C CA . LYS A 1 119 ? 3.061 -0.984 -9.190 1.00 92.56 119 LYS A CA 1
ATOM 947 C C . LYS A 1 119 ? 2.511 -2.393 -9.288 1.00 92.56 119 LYS A C 1
ATOM 949 O O . LYS A 1 119 ? 3.097 -3.254 -9.936 1.00 92.56 119 LYS A O 1
ATOM 954 N N . VAL A 1 120 ? 1.350 -2.622 -8.680 1.00 92.56 120 VAL A N 1
ATOM 955 C CA . VAL A 1 120 ? 0.612 -3.885 -8.783 1.00 92.56 120 VAL A CA 1
ATOM 956 C C . VAL A 1 120 ? -0.834 -3.616 -9.168 1.00 92.56 120 VAL A C 1
ATOM 958 O O . VAL A 1 120 ? -1.508 -2.784 -8.569 1.00 92.56 120 VAL A O 1
ATOM 961 N N . THR A 1 121 ? -1.331 -4.348 -10.160 1.00 93.19 121 THR A N 1
ATOM 962 C CA . THR A 1 121 ? -2.756 -4.389 -10.504 1.00 93.19 121 THR A CA 1
ATOM 963 C C . THR A 1 121 ? -3.361 -5.690 -10.002 1.00 93.19 121 THR A C 1
ATOM 965 O O . THR A 1 121 ? -2.924 -6.763 -10.406 1.00 93.19 121 THR A O 1
ATOM 968 N N . TYR A 1 122 ? -4.377 -5.599 -9.153 1.00 92.94 122 TYR A N 1
ATOM 969 C CA . TYR A 1 122 ? -5.150 -6.726 -8.643 1.00 92.94 122 TYR A CA 1
ATOM 970 C C . TYR A 1 122 ? -6.501 -6.782 -9.347 1.00 92.94 122 TYR A C 1
ATOM 972 O O . TYR A 1 122 ? -7.194 -5.765 -9.453 1.00 92.94 122 TYR A O 1
ATOM 980 N N . VAL A 1 123 ? -6.895 -7.975 -9.785 1.00 92.19 123 VAL A N 1
ATOM 981 C CA . VAL A 1 123 ? -8.229 -8.240 -10.331 1.00 92.19 123 VAL A CA 1
ATOM 982 C C . VAL A 1 123 ? -9.032 -9.021 -9.302 1.00 92.19 123 VAL A C 1
ATOM 984 O O . VAL A 1 123 ? -8.577 -10.041 -8.782 1.00 92.19 123 VAL A O 1
ATOM 987 N N . LEU A 1 124 ? -10.238 -8.538 -9.014 1.00 90.69 124 LEU A N 1
ATOM 988 C CA . LEU A 1 124 ? -11.167 -9.139 -8.071 1.00 90.69 124 LEU A CA 1
ATOM 989 C C . LEU A 1 124 ? -12.347 -9.782 -8.796 1.00 90.69 124 LEU A C 1
ATOM 991 O O . LEU A 1 124 ? -12.854 -9.263 -9.789 1.00 90.69 124 LEU A O 1
ATOM 995 N N . ASN A 1 125 ? -12.871 -10.871 -8.245 1.00 88.94 125 ASN A N 1
ATOM 996 C CA . ASN A 1 125 ? -14.196 -11.344 -8.629 1.00 88.94 125 ASN A CA 1
ATOM 997 C C . ASN A 1 125 ? -15.307 -10.531 -7.933 1.00 88.94 125 ASN A C 1
ATOM 999 O O . ASN A 1 125 ? -15.065 -9.712 -7.048 1.00 88.94 125 ASN A O 1
ATOM 1003 N N . LYS A 1 126 ? -16.569 -10.819 -8.273 1.00 87.06 126 LYS A N 1
ATOM 1004 C CA . LYS A 1 126 ? -17.751 -10.138 -7.706 1.00 87.06 126 LYS A CA 1
ATOM 1005 C C . LYS A 1 126 ? -17.893 -10.246 -6.178 1.00 87.06 126 LYS A C 1
ATOM 1007 O O . LYS A 1 126 ? -18.683 -9.512 -5.596 1.00 87.06 126 LYS A O 1
ATOM 1012 N N . LYS A 1 127 ? -17.179 -11.174 -5.532 1.00 84.38 127 LYS A N 1
ATOM 1013 C CA . LYS A 1 127 ? -17.162 -11.360 -4.072 1.00 84.38 127 LYS A CA 1
ATOM 1014 C C . LYS A 1 127 ? -15.998 -10.620 -3.395 1.00 84.38 127 LYS A C 1
ATOM 1016 O O . LYS A 1 127 ? -15.816 -10.785 -2.194 1.00 84.38 127 LYS A O 1
ATOM 1021 N N . GLY A 1 128 ? -15.211 -9.845 -4.146 1.00 83.94 128 GLY A N 1
ATOM 1022 C CA . GLY A 1 128 ? -14.032 -9.139 -3.637 1.00 83.94 128 GLY A CA 1
ATOM 1023 C C . GLY A 1 128 ? -12.802 -10.030 -3.439 1.00 83.94 128 GLY A C 1
ATOM 1024 O O . GLY A 1 128 ? -11.868 -9.619 -2.761 1.00 83.94 128 GLY A O 1
ATOM 1025 N N . ILE A 1 129 ? -12.800 -11.244 -4.004 1.00 87.69 129 ILE A N 1
ATOM 1026 C CA . ILE A 1 129 ? -11.660 -12.167 -3.917 1.00 87.69 129 ILE A CA 1
ATOM 1027 C C . ILE A 1 129 ? -10.676 -11.870 -5.040 1.00 87.69 129 ILE A C 1
ATOM 1029 O O . ILE A 1 129 ? -11.097 -11.773 -6.195 1.00 87.69 129 ILE A O 1
ATOM 1033 N N . ILE A 1 130 ? -9.391 -11.790 -4.707 1.00 91.00 130 ILE A N 1
ATOM 1034 C CA . ILE A 1 130 ? -8.297 -11.616 -5.665 1.00 91.00 130 ILE A CA 1
ATOM 1035 C C . ILE A 1 130 ? -8.189 -12.882 -6.519 1.00 91.00 130 ILE A C 1
ATOM 1037 O O . ILE A 1 130 ? -7.996 -13.978 -5.993 1.00 91.00 130 ILE A O 1
ATOM 1041 N N . VAL A 1 131 ? -8.340 -12.732 -7.834 1.00 89.25 131 VAL A N 1
ATOM 1042 C CA . VAL A 1 131 ? -8.199 -13.829 -8.807 1.00 89.25 131 VAL A CA 1
ATOM 1043 C C . VAL A 1 131 ? -6.890 -13.752 -9.578 1.00 89.25 131 VAL A C 1
ATOM 1045 O O . VAL A 1 131 ? -6.359 -14.786 -9.959 1.00 89.25 131 VAL A O 1
ATOM 1048 N N . SER A 1 132 ? -6.334 -12.553 -9.750 1.00 87.56 132 SER A N 1
ATOM 1049 C CA . SER A 1 132 ? -5.013 -12.368 -10.344 1.00 87.56 132 SER A CA 1
ATOM 1050 C C . SER A 1 132 ? -4.338 -11.101 -9.822 1.00 87.56 132 SER A C 1
ATOM 1052 O O . SER A 1 132 ? -5.002 -10.162 -9.363 1.00 87.56 132 SER A O 1
ATOM 1054 N N . LYS A 1 133 ? -3.006 -11.081 -9.898 1.00 87.94 133 LYS A N 1
ATOM 1055 C CA . LYS A 1 133 ? -2.182 -9.893 -9.677 1.00 87.94 133 LYS A CA 1
ATOM 1056 C C . LYS A 1 133 ? -1.180 -9.738 -10.810 1.00 87.94 133 LYS A C 1
ATOM 1058 O O . LYS A 1 133 ? -0.718 -10.721 -11.371 1.00 87.94 133 LYS A O 1
ATOM 1063 N N . LYS A 1 134 ? -0.811 -8.501 -11.105 1.00 86.88 134 LYS A N 1
ATOM 1064 C CA . LYS A 1 134 ? 0.179 -8.160 -12.122 1.00 86.88 134 LYS A CA 1
ATOM 1065 C C . LYS A 1 134 ? 1.131 -7.121 -11.565 1.00 86.88 134 LYS A C 1
ATOM 1067 O O . LYS A 1 134 ? 0.690 -6.018 -11.250 1.00 86.88 134 LYS A O 1
ATOM 1072 N N . SER A 1 135 ? 2.405 -7.479 -11.462 1.00 85.38 135 SER A N 1
ATOM 1073 C CA . SER A 1 135 ? 3.457 -6.615 -10.922 1.00 85.38 135 SER A CA 1
ATOM 1074 C C . SER A 1 135 ? 4.205 -5.895 -12.037 1.00 85.38 135 SER A C 1
ATOM 1076 O O . SER A 1 135 ? 4.415 -6.453 -13.116 1.00 85.38 135 SER A O 1
ATOM 1078 N N . GLN A 1 136 ? 4.602 -4.657 -11.758 1.00 85.56 136 GLN A N 1
ATOM 1079 C CA . GLN A 1 136 ? 5.428 -3.817 -12.611 1.00 85.56 136 GLN A CA 1
ATOM 1080 C C . GLN A 1 136 ? 6.626 -3.276 -11.832 1.00 85.56 136 GLN A C 1
ATOM 1082 O O . GLN A 1 136 ? 6.509 -2.856 -10.679 1.00 85.56 136 GLN A O 1
ATOM 1087 N N . TYR A 1 137 ? 7.772 -3.265 -12.506 1.00 82.69 137 TYR A N 1
ATOM 1088 C CA . TYR A 1 137 ? 9.072 -2.872 -11.966 1.00 82.69 137 TYR A CA 1
ATOM 1089 C C . TYR A 1 137 ? 9.587 -1.621 -12.682 1.00 82.69 137 TYR A C 1
ATOM 1091 O O . TYR A 1 137 ? 9.248 -1.391 -13.846 1.00 82.69 137 TYR A O 1
ATOM 1099 N N . PHE A 1 138 ? 10.343 -0.796 -11.961 1.00 81.12 138 PHE A N 1
ATOM 1100 C CA . PHE A 1 138 ? 10.877 0.482 -12.431 1.00 81.12 138 PHE A CA 1
ATOM 1101 C C . PHE A 1 138 ? 12.371 0.546 -12.121 1.00 81.12 138 PHE A C 1
ATOM 1103 O O . PHE A 1 138 ? 12.822 0.004 -11.117 1.00 81.12 138 PHE A O 1
ATOM 1110 N N . SER A 1 139 ? 13.166 1.178 -12.977 1.00 75.12 139 SER A N 1
ATOM 1111 C CA . SER A 1 139 ? 14.583 1.442 -12.716 1.00 75.12 139 SER A CA 1
ATOM 1112 C C . SER A 1 139 ? 14.998 2.727 -13.401 1.00 75.12 139 SER A C 1
ATOM 1114 O O . SER A 1 139 ? 14.679 2.922 -14.573 1.00 75.12 139 SER A O 1
ATOM 1116 N N . ASP A 1 140 ? 15.706 3.589 -12.674 1.00 71.12 140 ASP A N 1
ATOM 1117 C CA . ASP A 1 140 ? 16.251 4.819 -13.237 1.00 71.12 140 ASP A CA 1
ATOM 1118 C C . ASP A 1 140 ? 17.340 4.483 -14.269 1.00 71.12 140 ASP A C 1
ATOM 1120 O O . ASP A 1 140 ? 18.290 3.738 -14.002 1.00 71.12 140 ASP A O 1
ATOM 1124 N N . GLN A 1 141 ? 17.212 5.073 -15.456 1.00 67.75 141 GLN A N 1
ATOM 1125 C CA . GLN A 1 141 ? 18.172 4.975 -16.547 1.00 67.75 141 G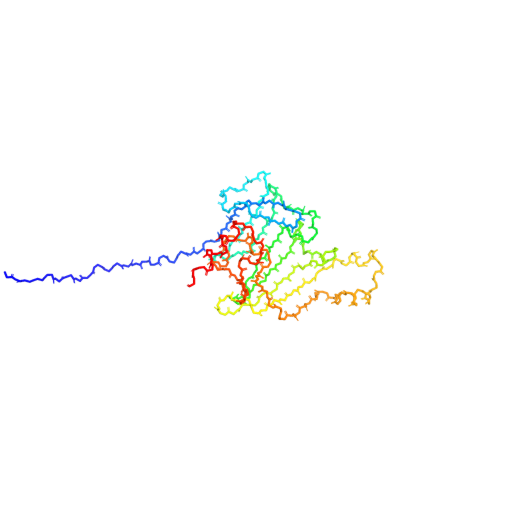LN A CA 1
ATOM 1126 C C . GLN A 1 141 ? 19.595 5.369 -16.112 1.00 67.75 141 GLN A C 1
ATOM 1128 O O . GLN A 1 141 ? 20.569 4.755 -16.546 1.00 67.75 141 GLN A O 1
ATOM 1133 N N . ARG A 1 142 ? 19.741 6.321 -15.182 1.00 66.25 142 ARG A N 1
ATOM 1134 C CA . ARG A 1 142 ? 21.047 6.749 -14.661 1.00 66.25 142 ARG A CA 1
ATOM 1135 C C . ARG A 1 142 ? 21.810 5.620 -13.961 1.00 66.25 142 ARG A C 1
ATOM 1137 O O . ARG A 1 142 ? 23.040 5.577 -14.025 1.00 66.25 142 ARG A O 1
ATOM 1144 N N . PHE A 1 143 ? 21.110 4.712 -13.281 1.00 64.81 143 PHE A N 1
ATOM 1145 C CA . PHE A 1 143 ? 21.737 3.547 -12.653 1.00 64.81 143 PHE A CA 1
ATOM 1146 C C . PHE A 1 143 ? 22.298 2.584 -13.707 1.00 64.81 143 PHE A C 1
ATOM 1148 O O . PHE A 1 143 ? 23.414 2.079 -13.552 1.00 64.81 143 PHE A O 1
ATOM 1155 N N . LEU A 1 144 ? 21.548 2.370 -14.789 1.00 64.81 144 LEU A N 1
ATOM 1156 C CA . LEU A 1 144 ? 21.953 1.520 -15.911 1.00 64.81 144 LEU A CA 1
ATOM 1157 C C . LEU A 1 144 ? 23.238 2.054 -16.562 1.00 64.81 144 LEU A C 1
ATOM 1159 O O . LEU A 1 144 ? 24.198 1.307 -16.761 1.00 64.81 144 LEU A O 1
ATOM 1163 N N . GLU A 1 145 ? 23.286 3.370 -16.783 1.00 65.50 145 GLU A N 1
ATOM 1164 C CA . GLU A 1 145 ? 24.425 4.076 -17.376 1.00 65.50 145 GLU A CA 1
ATOM 1165 C C . GLU A 1 145 ? 25.685 4.029 -16.492 1.00 65.50 145 GLU A C 1
ATOM 1167 O O . GLU A 1 145 ? 26.784 3.782 -16.987 1.00 65.50 145 GLU A O 1
ATOM 1172 N N . LEU A 1 146 ? 25.551 4.219 -15.173 1.00 65.88 146 LEU A N 1
ATOM 1173 C CA . LEU A 1 146 ? 26.686 4.249 -14.236 1.00 65.88 146 LEU A CA 1
ATOM 1174 C C . LEU A 1 146 ? 27.381 2.894 -14.044 1.00 65.88 146 LEU A C 1
ATOM 1176 O O . LEU A 1 146 ? 28.547 2.860 -13.647 1.00 65.88 146 LEU A O 1
ATOM 1180 N N . ASN A 1 147 ? 26.687 1.786 -14.306 1.00 65.44 147 ASN A N 1
ATOM 1181 C CA . ASN A 1 147 ? 27.215 0.439 -14.085 1.00 65.44 147 ASN A CA 1
ATOM 1182 C C . ASN A 1 147 ? 27.736 -0.231 -15.367 1.00 65.44 147 ASN A C 1
ATOM 1184 O O . ASN A 1 147 ? 28.075 -1.414 -15.329 1.00 65.44 147 ASN A O 1
ATOM 1188 N N . ASN A 1 148 ? 27.828 0.500 -16.490 1.00 64.50 148 ASN A N 1
ATOM 1189 C CA . ASN A 1 148 ? 28.218 -0.042 -17.802 1.00 64.50 148 ASN A CA 1
ATOM 1190 C C . ASN A 1 148 ? 27.437 -1.315 -18.178 1.00 64.50 148 ASN A C 1
ATOM 1192 O O . ASN A 1 148 ? 27.954 -2.204 -18.864 1.00 64.50 148 ASN A O 1
ATOM 1196 N N . LEU A 1 149 ? 26.198 -1.430 -17.705 1.00 63.75 149 LEU A N 1
ATOM 1197 C CA . LEU A 1 149 ? 25.347 -2.548 -18.060 1.00 63.75 149 LEU A CA 1
ATOM 1198 C C . LEU A 1 149 ? 24.890 -2.307 -19.505 1.00 63.75 149 LEU A C 1
ATOM 1200 O O . LEU A 1 149 ? 24.333 -1.261 -19.819 1.00 63.75 149 LEU A O 1
ATOM 1204 N N . SER A 1 150 ? 25.205 -3.234 -20.414 1.00 57.50 150 SER A N 1
ATOM 1205 C CA . SER A 1 150 ? 24.764 -3.114 -21.809 1.00 57.50 150 SER A CA 1
ATOM 1206 C C . SER A 1 150 ? 23.248 -3.286 -21.894 1.00 57.50 150 SER A C 1
ATOM 1208 O O . SER A 1 150 ? 22.707 -4.119 -21.166 1.00 57.50 150 SER A O 1
ATOM 1210 N N . ASP A 1 151 ? 22.575 -2.597 -22.820 1.00 55.00 151 ASP A N 1
ATOM 1211 C CA . ASP A 1 151 ? 21.132 -2.765 -23.064 1.00 55.00 151 ASP A CA 1
ATOM 1212 C C . ASP A 1 151 ? 20.733 -4.241 -23.221 1.00 55.00 151 ASP A C 1
ATOM 1214 O O . ASP A 1 151 ? 19.649 -4.631 -22.811 1.00 55.00 151 ASP A O 1
ATOM 1218 N N . SER A 1 152 ? 21.620 -5.095 -23.748 1.00 55.53 152 SER A N 1
ATOM 1219 C CA . SER A 1 152 ? 21.409 -6.546 -23.841 1.00 55.53 152 SER A CA 1
ATOM 1220 C C . SER A 1 152 ? 21.559 -7.298 -22.513 1.00 55.53 152 SER A C 1
ATOM 1222 O O . SER A 1 152 ? 20.786 -8.211 -22.250 1.00 55.53 152 SER A O 1
ATOM 1224 N N . SER A 1 153 ? 22.511 -6.917 -21.654 1.00 53.75 153 SER A N 1
ATOM 1225 C CA . SER A 1 153 ? 22.691 -7.517 -20.319 1.00 53.75 153 SER A CA 1
ATOM 1226 C C . SER A 1 153 ? 21.597 -7.066 -19.347 1.00 53.75 153 SER A C 1
ATOM 1228 O O . SER A 1 153 ? 21.187 -7.832 -18.481 1.00 53.75 153 SER A O 1
ATOM 1230 N N . ILE A 1 154 ? 21.091 -5.845 -19.533 1.00 49.00 154 ILE A N 1
ATOM 1231 C CA . ILE A 1 154 ? 19.893 -5.307 -18.884 1.00 49.00 154 ILE A CA 1
ATOM 1232 C C . ILE A 1 154 ? 18.646 -5.968 -19.487 1.00 49.00 154 ILE A C 1
ATOM 1234 O O . ILE A 1 154 ? 17.775 -6.408 -18.766 1.00 49.00 154 ILE A O 1
ATOM 1238 N N . ALA A 1 155 ? 18.523 -6.159 -20.797 1.00 47.34 155 ALA A N 1
ATOM 1239 C CA . ALA A 1 155 ? 17.365 -6.865 -21.355 1.00 47.34 155 ALA A CA 1
ATOM 1240 C C . ALA A 1 155 ? 17.290 -8.339 -20.902 1.00 47.34 155 ALA A C 1
ATOM 1242 O O . ALA A 1 155 ? 16.190 -8.846 -20.686 1.00 47.34 155 ALA A O 1
ATOM 1243 N N . GLU A 1 156 ? 18.430 -9.012 -20.699 1.00 52.41 156 GLU A N 1
ATOM 1244 C CA . GLU A 1 156 ? 18.487 -10.386 -20.173 1.00 52.41 156 GLU A CA 1
ATOM 1245 C C . GLU A 1 156 ? 18.288 -10.481 -18.654 1.00 52.41 156 GLU A C 1
ATOM 1247 O O . GLU A 1 156 ? 17.590 -11.387 -18.204 1.00 52.41 156 GLU A O 1
ATOM 1252 N N . MET A 1 157 ? 18.848 -9.567 -17.850 1.00 52.53 157 MET A N 1
ATOM 1253 C CA . MET A 1 157 ? 18.579 -9.543 -16.400 1.00 52.53 157 MET A CA 1
ATOM 1254 C C . MET A 1 157 ? 17.207 -8.957 -16.063 1.00 52.53 157 MET A C 1
ATOM 1256 O O . MET A 1 157 ? 16.712 -9.136 -14.953 1.00 52.53 157 MET A O 1
ATOM 1260 N N . MET A 1 158 ? 16.625 -8.202 -16.991 1.00 52.97 158 MET A N 1
ATOM 1261 C CA . MET A 1 158 ? 15.686 -7.161 -16.630 1.00 52.97 158 MET A CA 1
ATOM 1262 C C . MET A 1 158 ? 14.543 -6.971 -17.659 1.00 52.97 158 MET A C 1
ATOM 1264 O O . MET A 1 158 ? 13.636 -6.260 -17.302 1.00 52.97 158 MET A O 1
ATOM 1268 N N . MET A 1 159 ? 14.430 -7.577 -18.860 1.00 50.16 159 MET A N 1
ATOM 1269 C CA . MET A 1 159 ? 13.257 -7.399 -19.784 1.00 50.16 159 MET A CA 1
ATOM 1270 C C . MET A 1 159 ? 12.675 -5.949 -19.830 1.00 50.16 159 MET A C 1
ATOM 1272 O O . MET A 1 159 ? 11.468 -5.739 -19.973 1.00 50.16 159 MET A O 1
ATOM 1276 N N . LEU A 1 160 ? 13.535 -4.939 -19.645 1.00 49.53 160 LEU A N 1
ATOM 1277 C CA . LEU A 1 160 ? 13.194 -3.607 -19.129 1.00 49.53 160 LEU A CA 1
ATOM 1278 C C . LEU A 1 160 ? 13.362 -2.572 -20.223 1.00 49.53 160 LEU A C 1
ATOM 1280 O O . LEU A 1 160 ? 14.329 -1.824 -20.257 1.00 49.53 160 LEU A O 1
ATOM 1284 N N . ASN A 1 161 ? 12.366 -2.515 -21.094 1.00 41.97 161 ASN A N 1
ATOM 1285 C CA . ASN A 1 161 ? 11.978 -1.243 -21.678 1.00 41.97 161 ASN A CA 1
ATOM 1286 C C . ASN A 1 161 ? 10.582 -0.918 -21.123 1.00 41.97 161 ASN A C 1
ATOM 1288 O O . ASN A 1 161 ? 9.613 -1.635 -21.362 1.00 41.97 161 ASN A O 1
ATOM 1292 N N . ASP A 1 162 ? 10.530 0.124 -20.295 1.00 45.00 162 ASP A N 1
ATOM 1293 C CA . ASP A 1 162 ? 9.365 0.860 -19.776 1.00 45.00 162 ASP A CA 1
ATOM 1294 C C . ASP A 1 162 ? 8.328 0.182 -18.864 1.00 45.00 162 ASP A C 1
ATOM 1296 O O . ASP A 1 162 ? 7.470 0.871 -18.317 1.00 45.00 162 ASP A O 1
ATOM 1300 N N . SER A 1 163 ? 8.377 -1.125 -18.631 1.00 46.97 163 SER A N 1
ATOM 1301 C CA . SER A 1 163 ? 7.800 -1.821 -17.462 1.00 46.97 163 SER A CA 1
ATOM 1302 C C . SER A 1 163 ? 7.759 -3.308 -17.778 1.00 46.97 163 SER A C 1
ATOM 1304 O O . SER A 1 163 ? 7.078 -3.721 -18.716 1.00 46.97 163 SER A O 1
ATOM 1306 N N . ILE A 1 164 ? 8.412 -4.151 -16.974 1.00 42.69 164 ILE A N 1
ATOM 1307 C CA . ILE A 1 164 ? 8.095 -5.579 -17.050 1.00 42.69 164 ILE A CA 1
ATOM 1308 C C . ILE A 1 164 ? 6.717 -5.742 -16.441 1.00 42.69 164 ILE A C 1
ATOM 1310 O O . ILE A 1 164 ? 6.526 -5.569 -15.242 1.00 42.69 164 ILE A O 1
ATOM 1314 N N . ILE A 1 165 ? 5.754 -6.077 -17.278 1.00 50.28 165 ILE A N 1
ATOM 1315 C CA . ILE A 1 165 ? 4.507 -6.664 -16.834 1.00 50.28 165 ILE A CA 1
ATOM 1316 C C . ILE A 1 165 ? 4.812 -8.143 -16.607 1.00 50.28 165 ILE A C 1
ATOM 1318 O O . ILE A 1 165 ? 4.846 -8.921 -17.559 1.00 50.28 165 ILE A O 1
ATOM 1322 N N . LEU A 1 166 ? 5.052 -8.540 -15.358 1.00 45.56 166 LEU A N 1
ATOM 1323 C CA . LEU A 1 166 ? 4.972 -9.956 -15.016 1.00 45.56 166 LEU A CA 1
ATOM 1324 C C . LEU A 1 166 ? 3.490 -10.285 -14.856 1.00 45.56 166 LEU A C 1
ATOM 1326 O O . LEU A 1 166 ? 2.903 -10.114 -13.785 1.00 45.56 166 LEU A O 1
ATOM 1330 N N . ASP A 1 167 ? 2.877 -10.689 -15.969 1.00 46.72 167 ASP A N 1
ATOM 1331 C CA . ASP A 1 167 ? 1.563 -11.316 -15.956 1.00 46.72 167 ASP A CA 1
ATOM 1332 C C . ASP A 1 167 ? 1.756 -12.763 -15.530 1.00 46.72 167 ASP A C 1
ATOM 1334 O O . ASP A 1 167 ? 2.145 -13.642 -16.297 1.00 46.72 167 ASP A O 1
ATOM 1338 N N . THR A 1 168 ? 1.579 -12.982 -14.243 1.00 45.94 168 THR A N 1
ATOM 1339 C CA . THR A 1 168 ? 1.471 -14.322 -13.707 1.00 45.94 168 THR A CA 1
ATOM 1340 C C . THR A 1 168 ? 0.165 -14.324 -12.943 1.00 45.94 168 THR A C 1
ATOM 1342 O O . THR A 1 168 ? -0.053 -13.475 -12.081 1.00 45.94 168 THR A O 1
ATOM 1345 N N . GLU A 1 169 ? -0.730 -15.259 -13.257 1.00 53.56 169 GLU A N 1
ATOM 1346 C CA . GLU A 1 169 ? -1.932 -15.516 -12.461 1.00 53.56 169 GLU A CA 1
ATOM 1347 C C . GLU A 1 169 ? -1.501 -16.180 -11.140 1.00 53.56 169 GLU A C 1
ATOM 1349 O O . GLU A 1 169 ? -1.789 -17.336 -10.847 1.00 53.56 169 GLU A O 1
ATOM 1354 N N . VAL A 1 170 ? -0.696 -15.457 -10.359 1.00 62.50 170 VAL A N 1
ATOM 1355 C CA . VAL A 1 170 ? -0.277 -15.854 -9.024 1.00 62.50 170 VAL A CA 1
ATOM 1356 C C . VAL A 1 170 ? -1.423 -15.471 -8.126 1.00 62.50 170 VAL A C 1
ATOM 1358 O O . VAL A 1 170 ? -1.782 -14.296 -8.013 1.00 62.50 170 VAL A O 1
ATOM 1361 N N . GLN A 1 171 ? -1.997 -16.468 -7.471 1.00 64.31 171 GLN A N 1
ATOM 1362 C CA . GLN A 1 171 ? -2.920 -16.194 -6.390 1.00 64.31 171 GLN A CA 1
ATOM 1363 C C . GLN A 1 171 ? -2.173 -15.384 -5.328 1.00 64.31 171 GLN A C 1
ATOM 1365 O O . GLN A 1 171 ? -1.106 -15.771 -4.857 1.00 64.31 171 GLN A O 1
ATOM 1370 N N . SER A 1 172 ? -2.696 -14.198 -5.029 1.00 75.50 172 SER A N 1
ATOM 1371 C CA . SER A 1 172 ? -2.238 -13.393 -3.904 1.00 75.50 172 SER A CA 1
ATOM 1372 C C . SER A 1 172 ? -3.225 -13.581 -2.779 1.00 75.50 172 SER A C 1
ATOM 1374 O O . SER A 1 172 ? -4.432 -13.453 -2.992 1.00 75.50 172 SER A O 1
ATOM 1376 N N . ASP A 1 173 ? -2.712 -13.826 -1.588 1.00 81.00 173 ASP A N 1
ATOM 1377 C CA . ASP A 1 173 ? -3.549 -13.978 -0.409 1.00 81.00 173 ASP A CA 1
ATOM 1378 C C . ASP A 1 173 ? -4.060 -12.619 0.102 1.00 81.00 173 ASP A C 1
ATOM 1380 O O . ASP A 1 173 ? -5.123 -12.557 0.716 1.00 81.00 173 ASP A O 1
ATOM 1384 N N . TRP A 1 174 ? -3.378 -11.517 -0.232 1.00 85.94 174 TRP A N 1
ATOM 1385 C CA . TRP A 1 174 ? -3.798 -10.136 0.037 1.00 85.94 174 TRP A CA 1
ATOM 1386 C C . TRP A 1 174 ? -3.117 -9.134 -0.914 1.00 85.94 174 TRP A C 1
ATOM 1388 O O . TRP A 1 174 ? -2.344 -9.512 -1.804 1.00 85.94 174 TRP A O 1
ATOM 1398 N N . ILE A 1 175 ? -3.443 -7.853 -0.736 1.00 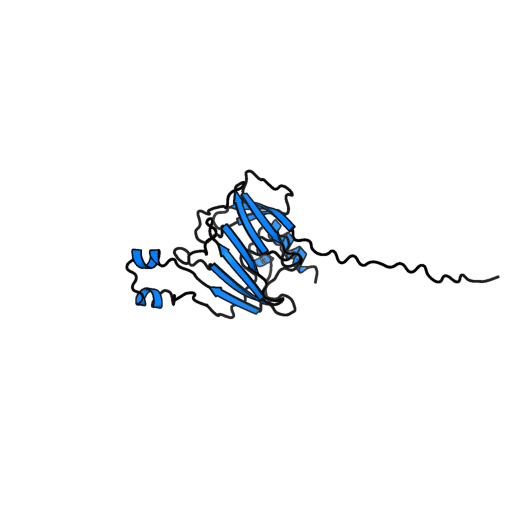88.06 175 ILE A N 1
ATOM 1399 C CA . ILE A 1 175 ? -2.828 -6.700 -1.405 1.00 88.06 175 ILE A CA 1
ATOM 1400 C C . ILE A 1 175 ? -1.742 -6.148 -0.487 1.00 88.06 175 ILE A C 1
ATOM 1402 O O . ILE A 1 175 ? -2.070 -5.732 0.617 1.00 88.06 175 ILE A O 1
ATOM 1406 N N . SER A 1 176 ? -0.486 -6.133 -0.941 1.00 85.19 176 SER A N 1
ATOM 1407 C CA . SER A 1 176 ? 0.655 -5.657 -0.139 1.00 85.19 176 SER A CA 1
ATOM 1408 C C . SER A 1 176 ? 0.456 -4.227 0.358 1.00 85.19 176 SER A C 1
ATOM 1410 O O . SER A 1 176 ? -0.009 -3.375 -0.405 1.00 85.19 176 SER A O 1
ATOM 1412 N N . GLY A 1 177 ? 0.802 -3.978 1.620 1.00 87.38 177 GLY A N 1
ATOM 1413 C CA . GLY A 1 177 ? 0.608 -2.710 2.314 1.00 87.38 177 GLY A CA 1
ATOM 1414 C C . GLY A 1 177 ? -0.854 -2.394 2.653 1.00 87.38 177 GLY A C 1
ATOM 1415 O O . GLY A 1 177 ? -1.115 -1.539 3.494 1.00 87.38 177 GLY A O 1
ATOM 1416 N N . TYR A 1 178 ? -1.838 -3.083 2.065 1.00 90.00 178 TYR A N 1
ATOM 1417 C CA . TYR A 1 178 ? -3.263 -2.885 2.364 1.00 90.00 178 TYR A CA 1
ATOM 1418 C C . TYR A 1 178 ? -3.665 -3.496 3.707 1.00 90.00 178 TYR A C 1
ATOM 1420 O O . TYR A 1 178 ? -4.670 -3.106 4.303 1.00 90.00 178 TYR A O 1
ATOM 1428 N N . GLU A 1 179 ? -2.891 -4.461 4.205 1.00 88.62 179 GLU A N 1
ATOM 1429 C CA . GLU A 1 179 ? -3.001 -4.995 5.563 1.00 88.62 179 GLU A CA 1
ATOM 1430 C C . GLU A 1 179 ? -2.853 -3.899 6.626 1.00 88.62 179 GLU A C 1
ATOM 1432 O O . GLU A 1 179 ? -3.515 -3.968 7.665 1.00 88.62 179 GLU A O 1
ATOM 1437 N N . LEU A 1 180 ? -2.092 -2.847 6.300 1.00 91.88 180 LEU A N 1
ATOM 1438 C CA . LEU A 1 180 ? -1.847 -1.666 7.126 1.00 91.88 180 LEU A CA 1
ATOM 1439 C C . LEU A 1 180 ? -2.982 -0.639 7.061 1.00 91.88 180 LEU A C 1
ATOM 1441 O O . LEU A 1 180 ? -2.868 0.427 7.660 1.00 91.88 180 LEU A O 1
ATOM 1445 N N . SER A 1 181 ? -4.083 -0.953 6.379 1.00 92.94 181 SER A N 1
ATOM 1446 C CA . SER A 1 181 ? -5.268 -0.106 6.358 1.00 92.94 181 SER A CA 1
ATOM 1447 C C . SER A 1 181 ? -6.268 -0.449 7.457 1.00 92.94 181 SER A C 1
ATOM 1449 O O . SER A 1 181 ? -6.573 -1.625 7.678 1.00 92.94 181 SER A O 1
ATOM 1451 N N . TYR A 1 182 ? -6.889 0.568 8.058 1.00 90.94 182 TYR A N 1
ATOM 1452 C CA . TYR A 1 182 ? -8.070 0.362 8.895 1.00 90.94 182 TYR A CA 1
ATOM 1453 C C . TYR A 1 182 ? -9.355 0.255 8.057 1.00 90.94 182 TYR A C 1
ATOM 1455 O O . TYR A 1 182 ? -10.119 -0.694 8.234 1.00 90.94 182 TYR A O 1
ATOM 1463 N N . PHE A 1 183 ? -9.595 1.193 7.129 1.00 88.31 183 PHE A N 1
ATOM 1464 C CA . PHE A 1 183 ? -10.892 1.358 6.449 1.00 88.31 183 PHE A CA 1
ATOM 1465 C C . PHE A 1 183 ? -11.088 0.576 5.137 1.00 88.31 183 PHE A C 1
ATOM 1467 O O . PHE A 1 183 ? -12.139 0.724 4.511 1.00 88.31 183 PHE A O 1
ATOM 1474 N N . LYS A 1 184 ? -10.122 -0.258 4.725 1.00 88.69 184 LYS A N 1
ATOM 1475 C CA . LYS A 1 184 ? -10.175 -1.290 3.659 1.00 88.69 184 LYS A CA 1
ATOM 1476 C C . LYS A 1 184 ? -11.455 -1.294 2.803 1.00 88.69 184 LYS A C 1
ATOM 1478 O O . LYS A 1 184 ? -12.503 -1.691 3.281 1.00 88.69 184 LYS A O 1
ATOM 1483 N N . MET A 1 185 ? -11.381 -0.888 1.537 1.00 88.81 185 MET A N 1
ATOM 1484 C CA . MET A 1 185 ? -12.469 -0.838 0.541 1.00 88.81 185 MET A CA 1
ATOM 1485 C C . MET A 1 185 ? -13.902 -0.732 1.102 1.00 88.81 185 MET A C 1
ATOM 1487 O O . MET A 1 185 ? -14.748 -1.579 0.800 1.00 88.81 185 MET A O 1
ATOM 1491 N N . ALA A 1 186 ? -14.198 0.304 1.887 1.00 88.19 186 ALA A N 1
ATOM 1492 C CA . ALA A 1 186 ? -15.509 0.478 2.513 1.00 88.19 186 ALA A CA 1
ATOM 1493 C C . ALA A 1 186 ? -15.875 -0.661 3.490 1.00 88.19 186 ALA A C 1
ATOM 1495 O O . ALA A 1 186 ? -16.962 -1.235 3.414 1.00 88.19 186 ALA A O 1
ATOM 1496 N N . GLY A 1 187 ? -14.944 -1.022 4.377 1.00 85.19 187 GLY A N 1
ATOM 1497 C CA . GLY A 1 187 ? -15.087 -2.113 5.352 1.00 85.19 187 GLY A CA 1
ATOM 1498 C C . GLY A 1 187 ? -14.800 -3.524 4.815 1.00 85.19 187 GLY A C 1
ATOM 1499 O O . GLY A 1 187 ? -14.945 -4.500 5.546 1.00 85.19 187 GLY A O 1
ATOM 1500 N N . LYS A 1 188 ? -14.368 -3.670 3.557 1.00 86.75 188 LYS A N 1
ATOM 1501 C CA . LYS A 1 188 ? -14.053 -4.958 2.924 1.00 86.75 188 LYS A CA 1
ATOM 1502 C C . LYS A 1 188 ? -12.557 -5.136 2.725 1.00 86.75 188 LYS A C 1
ATOM 1504 O O . LYS A 1 188 ? -11.911 -4.327 2.068 1.00 86.75 188 LYS A O 1
ATOM 1509 N N . PHE A 1 189 ? -12.026 -6.266 3.181 1.00 89.75 189 PHE A N 1
ATOM 1510 C CA . PHE A 1 189 ? -10.647 -6.656 2.901 1.00 89.75 189 PHE A CA 1
ATOM 1511 C C . PHE A 1 189 ? -10.564 -7.489 1.613 1.00 89.75 189 PHE A C 1
ATOM 1513 O O . PHE A 1 189 ? -11.134 -8.581 1.582 1.00 89.75 189 PHE A O 1
ATOM 1520 N N . PRO A 1 190 ? -9.887 -7.026 0.547 1.00 88.62 190 PRO A N 1
ATOM 1521 C CA . PRO A 1 190 ? -9.615 -7.859 -0.617 1.00 88.62 190 PRO A CA 1
ATOM 1522 C C . PRO A 1 190 ? -8.578 -8.918 -0.255 1.00 88.62 190 PRO A C 1
ATOM 1524 O O . PRO A 1 190 ? -7.494 -8.597 0.229 1.00 88.62 190 PRO A O 1
ATOM 1527 N N . HIS A 1 191 ? -8.906 -10.181 -0.497 1.00 89.12 191 HIS A N 1
ATOM 1528 C CA . HIS A 1 191 ? -8.050 -11.300 -0.123 1.00 89.12 191 HIS A CA 1
ATOM 1529 C C . HIS A 1 191 ? -8.136 -12.437 -1.143 1.00 89.12 191 HIS A C 1
ATOM 1531 O O . HIS A 1 191 ? -9.086 -12.517 -1.927 1.00 89.12 191 HIS A O 1
ATOM 1537 N N . GLY A 1 192 ? -7.142 -13.319 -1.137 1.00 88.06 192 GLY A N 1
ATOM 1538 C CA . GLY A 1 192 ? -7.123 -14.538 -1.939 1.00 88.06 192 GLY A CA 1
ATOM 1539 C C . GLY A 1 192 ? -8.130 -15.569 -1.442 1.00 88.06 192 GLY A C 1
ATOM 1540 O O . GLY A 1 192 ? -8.663 -15.474 -0.334 1.00 88.06 192 GLY A O 1
ATOM 1541 N N . LYS A 1 193 ? -8.417 -16.574 -2.270 1.00 83.88 193 LYS A N 1
ATOM 1542 C CA . LYS A 1 193 ? -9.398 -17.620 -1.940 1.00 83.88 193 LYS A CA 1
ATOM 1543 C C . LYS A 1 193 ? -9.022 -18.396 -0.672 1.00 83.88 193 LYS A C 1
ATOM 1545 O O . LYS A 1 193 ? -9.913 -18.716 0.110 1.00 83.88 193 LYS A O 1
ATOM 1550 N N . ASP A 1 194 ? -7.730 -18.643 -0.483 1.00 83.50 194 ASP A N 1
ATOM 1551 C CA . ASP A 1 194 ? -7.196 -19.489 0.585 1.00 83.50 194 ASP A CA 1
ATOM 1552 C C . ASP A 1 194 ? -6.576 -18.664 1.733 1.00 83.50 194 ASP A C 1
ATOM 1554 O O . ASP A 1 194 ? -5.882 -19.201 2.596 1.00 83.50 194 ASP A O 1
ATOM 1558 N N . PHE A 1 195 ? -6.865 -17.354 1.775 1.00 86.69 195 PHE A N 1
ATOM 1559 C CA . PHE A 1 195 ? -6.357 -16.443 2.798 1.00 86.69 195 PHE A CA 1
ATOM 1560 C C . PHE A 1 195 ? -6.778 -16.859 4.212 1.00 86.69 195 PHE A C 1
ATOM 1562 O O . PHE A 1 195 ? -7.958 -17.090 4.491 1.00 86.69 195 PHE A O 1
ATOM 1569 N N . ASN A 1 196 ? -5.802 -16.874 5.121 1.00 82.94 196 ASN A N 1
ATOM 1570 C CA . ASN A 1 196 ? -5.998 -17.149 6.536 1.00 82.94 196 ASN A C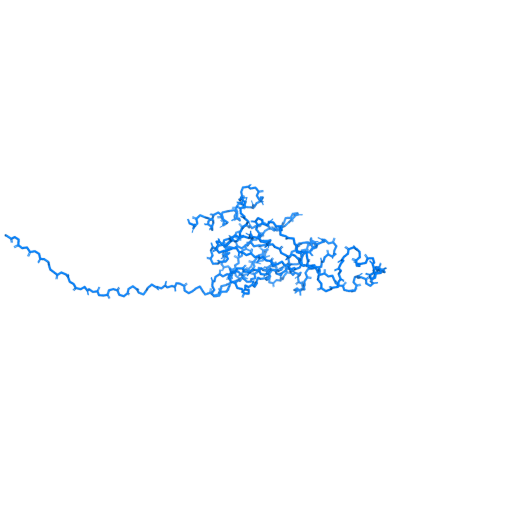A 1
ATOM 1571 C C . ASN A 1 196 ? -5.123 -16.212 7.381 1.00 82.94 196 ASN A C 1
ATOM 1573 O O . ASN A 1 196 ? -3.894 -16.242 7.281 1.00 82.94 196 ASN A O 1
ATOM 1577 N N . THR A 1 197 ? -5.756 -15.423 8.249 1.00 82.19 197 THR A N 1
ATOM 1578 C CA . THR A 1 197 ? -5.083 -14.459 9.129 1.00 82.19 197 THR A CA 1
ATOM 1579 C C . THR A 1 197 ? -4.158 -15.109 10.161 1.00 82.19 197 THR A C 1
ATOM 1581 O O . THR A 1 197 ? -3.229 -14.455 10.627 1.00 82.19 197 THR A O 1
ATOM 1584 N N . GLU A 1 198 ? -4.347 -16.389 10.493 1.00 81.81 198 GLU A N 1
ATOM 1585 C CA . GLU A 1 198 ? -3.476 -17.134 11.417 1.00 81.81 198 GLU A CA 1
ATOM 1586 C C . GLU A 1 198 ? -2.090 -17.435 10.833 1.00 81.81 198 GLU A C 1
ATOM 1588 O O . GLU A 1 19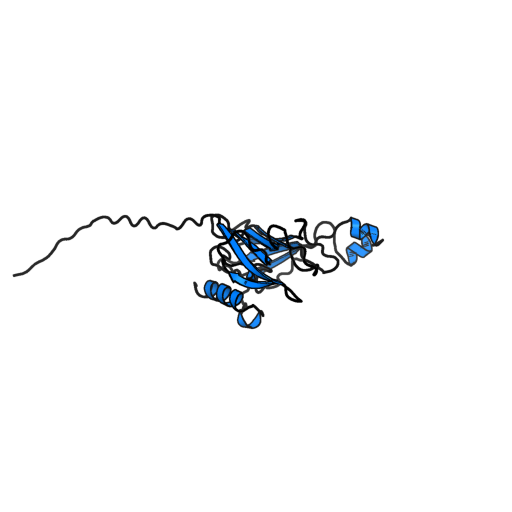8 ? -1.111 -17.519 11.570 1.00 81.81 198 GLU A O 1
ATOM 1593 N N . ASN A 1 199 ? -1.993 -17.580 9.510 1.00 75.06 199 ASN A N 1
ATOM 1594 C CA . ASN A 1 199 ? -0.768 -18.026 8.841 1.00 75.06 199 ASN A CA 1
ATOM 1595 C C . ASN A 1 199 ? 0.074 -16.868 8.283 1.00 75.06 199 ASN A C 1
ATOM 1597 O O . ASN A 1 199 ? 1.184 -17.091 7.811 1.00 75.06 199 ASN A O 1
ATOM 1601 N N . ALA A 1 200 ? -0.451 -15.644 8.318 1.00 72.25 200 ALA A N 1
ATOM 1602 C CA . ALA A 1 200 ? 0.091 -14.504 7.581 1.00 72.25 200 ALA A CA 1
ATOM 1603 C C . ALA A 1 200 ? 1.014 -13.586 8.411 1.00 72.25 200 ALA A C 1
ATOM 1605 O O . ALA A 1 200 ? 1.442 -12.546 7.926 1.00 72.25 200 ALA A O 1
ATOM 1606 N N . GLY A 1 201 ? 1.351 -13.965 9.651 1.00 80.38 201 GLY A N 1
ATOM 1607 C CA . GLY A 1 201 ? 2.353 -13.254 10.460 1.00 80.38 201 GLY A CA 1
ATOM 1608 C C . GLY A 1 201 ? 1.962 -11.839 10.908 1.00 80.38 201 GLY A C 1
ATOM 1609 O O . GLY A 1 201 ? 2.837 -11.084 11.321 1.00 80.38 201 GLY A O 1
ATOM 1610 N N . PHE A 1 202 ? 0.676 -11.480 10.842 1.00 86.25 202 PHE A N 1
ATOM 1611 C CA . PHE A 1 202 ? 0.182 -10.155 11.222 1.00 86.25 202 PHE A CA 1
ATOM 1612 C C . PHE A 1 202 ? 0.365 -9.848 12.708 1.00 86.25 202 PHE A C 1
ATOM 1614 O O . PHE A 1 202 ? 0.219 -10.712 13.581 1.00 86.25 202 PHE A O 1
ATOM 1621 N N . TYR A 1 203 ? 0.581 -8.570 13.004 1.00 87.50 203 TYR A N 1
ATOM 1622 C CA . TYR A 1 203 ? 0.508 -8.044 14.354 1.00 87.50 203 TYR A CA 1
ATOM 1623 C C . TYR A 1 203 ? -0.921 -8.133 14.891 1.00 87.50 203 TYR A C 1
ATOM 1625 O O . TYR A 1 203 ? -1.913 -8.140 14.159 1.00 87.50 203 TYR A O 1
ATOM 1633 N N . VAL A 1 204 ? -1.031 -8.181 16.220 1.00 89.38 204 VAL A N 1
ATOM 1634 C CA . VAL A 1 204 ? -2.307 -8.377 16.924 1.00 89.38 204 VAL A CA 1
ATOM 1635 C C . VAL A 1 204 ? -3.363 -7.354 16.493 1.00 89.38 204 VAL A C 1
ATOM 1637 O O . VAL A 1 204 ? -4.519 -7.723 16.291 1.00 89.38 204 VAL A O 1
ATOM 1640 N N . GLU A 1 205 ? -2.981 -6.087 16.326 1.00 89.94 205 GLU A N 1
ATOM 1641 C CA . GLU A 1 205 ? -3.920 -5.030 15.938 1.00 89.94 205 GLU A CA 1
ATOM 1642 C C . GLU A 1 205 ? -4.336 -5.105 14.464 1.00 89.94 205 GLU A C 1
ATOM 1644 O O . GLU A 1 205 ? -5.497 -4.845 14.144 1.00 89.94 205 GLU A O 1
ATOM 1649 N N . GLU A 1 206 ? -3.443 -5.515 13.563 1.00 89.12 206 GLU A N 1
ATOM 1650 C CA . GLU A 1 206 ? -3.773 -5.750 12.149 1.00 89.12 206 GLU A CA 1
ATOM 1651 C C . GLU A 1 206 ? -4.745 -6.913 12.013 1.00 89.12 206 GLU A C 1
ATOM 1653 O O . GLU A 1 206 ? -5.785 -6.795 11.364 1.00 89.12 206 GLU A O 1
ATOM 1658 N N . LYS A 1 207 ? -4.443 -8.019 12.699 1.00 89.94 207 LYS A N 1
ATOM 1659 C CA . LYS A 1 207 ? -5.271 -9.218 12.694 1.00 89.94 207 LYS A CA 1
ATOM 1660 C C . LYS A 1 207 ? -6.682 -8.930 13.193 1.00 89.94 207 LYS A C 1
ATOM 1662 O O . LYS A 1 207 ? -7.639 -9.313 12.531 1.00 89.94 207 LYS A O 1
ATOM 1667 N N . LYS A 1 208 ? -6.831 -8.195 14.302 1.00 88.75 208 LYS A N 1
ATOM 16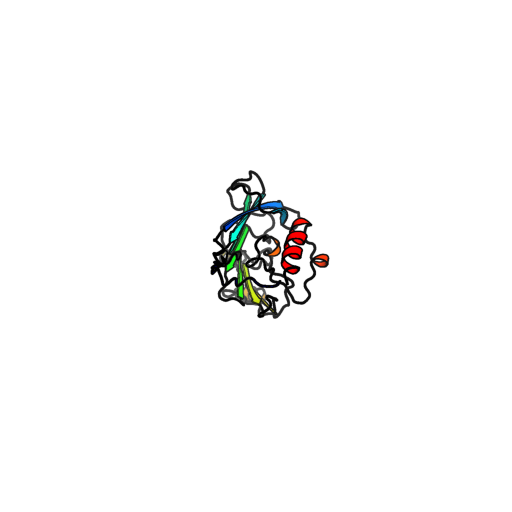68 C CA . LYS A 1 208 ? -8.150 -7.767 14.803 1.00 88.75 208 LYS A CA 1
ATOM 1669 C C . LYS A 1 208 ? -8.936 -6.981 13.750 1.00 88.75 208 LYS A C 1
ATOM 1671 O O . LYS A 1 208 ? -10.123 -7.245 13.571 1.00 88.75 208 LYS A O 1
ATOM 1676 N N . ALA A 1 209 ? -8.288 -6.037 13.065 1.00 87.50 209 ALA A N 1
ATOM 1677 C CA . ALA A 1 209 ? -8.933 -5.226 12.034 1.00 87.50 209 ALA A CA 1
ATOM 1678 C C . ALA A 1 209 ? -9.335 -6.069 10.812 1.00 87.50 209 ALA A C 1
ATOM 1680 O O . ALA A 1 209 ? -10.454 -5.950 10.320 1.00 87.50 209 ALA A O 1
ATOM 1681 N N . ILE A 1 210 ? -8.453 -6.955 10.340 1.00 89.44 210 ILE A N 1
ATOM 1682 C CA . ILE A 1 210 ? -8.753 -7.860 9.221 1.00 89.44 210 ILE A CA 1
ATOM 1683 C C . ILE A 1 210 ? -9.888 -8.825 9.595 1.00 89.44 210 ILE A C 1
ATOM 1685 O O . ILE A 1 210 ? -10.846 -8.963 8.837 1.00 89.44 210 ILE A O 1
ATOM 1689 N N . ASP A 1 211 ? -9.827 -9.455 10.770 1.00 88.75 211 ASP A N 1
ATOM 1690 C CA . ASP A 1 211 ? -10.843 -10.403 11.238 1.00 88.75 211 ASP A CA 1
ATOM 1691 C C . ASP A 1 211 ? -12.221 -9.744 11.392 1.00 88.75 211 ASP A C 1
ATOM 1693 O O . ASP A 1 211 ? -13.237 -10.391 11.133 1.00 88.75 211 ASP A O 1
ATOM 1697 N N . ALA A 1 212 ? -12.274 -8.472 11.804 1.00 86.94 212 ALA A N 1
ATOM 1698 C CA . ALA A 1 212 ? -13.517 -7.706 11.844 1.00 86.94 212 ALA A CA 1
ATOM 1699 C C . ALA A 1 212 ? -14.124 -7.570 10.438 1.00 86.94 212 ALA A C 1
ATOM 1701 O O . ALA A 1 212 ? -15.275 -7.954 10.241 1.00 86.94 212 ALA A O 1
ATOM 1702 N N . CYS A 1 213 ? -13.330 -7.158 9.443 1.00 84.81 213 CYS A N 1
ATOM 1703 C CA . CYS A 1 213 ? -13.774 -7.057 8.047 1.00 84.81 213 CYS A CA 1
ATOM 1704 C C . CYS A 1 213 ? -14.222 -8.402 7.449 1.00 84.81 213 CYS A C 1
ATOM 1706 O O . CYS A 1 213 ? -15.122 -8.448 6.612 1.00 84.81 213 CYS A O 1
ATOM 1708 N N . LEU A 1 214 ? -13.586 -9.515 7.830 1.00 83.56 214 LEU A N 1
ATOM 1709 C CA . LEU A 1 214 ? -13.921 -10.835 7.284 1.00 83.56 214 LEU A CA 1
ATOM 1710 C C . LEU A 1 214 ? -15.229 -11.418 7.840 1.00 83.56 214 LEU A C 1
ATOM 1712 O O . LEU A 1 214 ? -15.862 -12.221 7.151 1.00 83.56 214 LEU A O 1
ATOM 1716 N N . LYS A 1 215 ? -15.626 -11.041 9.063 1.00 77.88 215 LYS A N 1
ATOM 1717 C CA . LYS A 1 215 ? -16.823 -11.561 9.751 1.00 77.88 215 LYS A CA 1
ATOM 1718 C C . LYS A 1 215 ? -18.132 -10.909 9.299 1.00 77.88 215 LYS A C 1
ATOM 1720 O O . LYS A 1 215 ? -19.183 -11.494 9.527 1.00 77.88 215 LYS A O 1
ATOM 1725 N N . GLU A 1 216 ? -18.089 -9.751 8.646 1.00 60.12 216 GLU A N 1
ATOM 1726 C CA . GLU A 1 216 ? -19.275 -9.022 8.158 1.00 60.12 216 GLU A CA 1
ATOM 1727 C C . GLU A 1 216 ? -19.880 -9.596 6.850 1.00 60.12 216 GLU A C 1
ATOM 1729 O O . GLU A 1 216 ? -20.510 -8.870 6.080 1.00 60.12 216 GLU A O 1
ATOM 1734 N N . LYS A 1 217 ? -19.692 -10.896 6.572 1.00 52.69 217 LYS A N 1
ATOM 1735 C CA . LYS A 1 217 ? -20.201 -11.579 5.367 1.00 52.69 217 LYS A CA 1
ATOM 1736 C C . LYS A 1 217 ? -21.508 -12.328 5.597 1.00 52.69 217 LYS A C 1
ATOM 1738 O O . LYS A 1 217 ? -21.608 -13.050 6.612 1.00 52.69 217 LYS A O 1
#

Foldseek 3Di:
DDDDDDDDDDPPPPPVPPVQQAKDKFKWAWDDDPVAIATDGGRPPDPFDCAWIWIWIAHRQLATAKTAIDRGPAQDADPDLQYARMWGWDDPDPFKIKIAGAGRVRHFRACPPPNHFGMKMFGHDPVLETQAMWTWHDHDPVVCVVVVQDPVNCCVVPVDDPIPTPGDRDFFQADPPLLVDQRHSNLAGRGHPPHDLVVPPHDPVSSVSNVSSVVVD

pLDDT: mean 79.1, std 17.45, range [37.0, 97.88]

Radius of gyration: 22.35 Å; chains: 1; bounding box: 97×36×49 Å

Secondary structure (DSSP, 8-state):
------------------------EEEEEEEE-SSSEEEEES----S--SSEEEEEEE-TTS-EEEEEEEETTEE---SSTTS-SEEEEEEEETTEEEEEEE-TTSPBPPSTTTT-EEEEEEEE-TTSBEEEEEEEE---HHHHHHTT--HHHHHHHH--SS--EEEEBPPPSB-TTGGG-SSHHHH---B-TT--TTTS---HHHHHHHHHHHH--

Sequence (217 aa):
MFSRFCLIPVLAFFIGGSAVAQSGTYYHDFIPTSSGYGIKAWNTGEEKHDFYSILEKTDEKGRVVSLQFQKGDTALCPFLCYLESKINYSYPNDSTIVAEFLNCDGQPMEYWPCEAVWKVTYVLNKKGIIVSKKSQYFSDQRFLELNNLSDSSIAEMMMLNDSIILDTEVQSDWISGYELSYFKMAGKFPHGKDFNTENAGFYVEEKKAIDACLKEK